Protein AF-J5TET7-F1 (afdb_monomer_lite)

Organism: Trichosporon asahii var. asahii (strain ATCC 90039 / CBS 2479 / JCM 2466 / KCTC 7840 / NBRC 103889/ NCYC 2677 / UAMH 7654) (NCBI:txid1186058)

Sequence (288 aa):
MSAATAARTGIFGRVWAAYLRVLEEHPLRTKMGTSGFMFLLGDSIAQFGIEGRRPFGSQPAVEDEEDSPEWNRKRTLRMLFYGTCVFGPLNHAWLSLVQRVEFANKWRTDISTCRARCARPGSVGSLHCVHFELTAVFWTGNGVMEGKSAPEVKAKWEMAFVGSYSKSLCVFGPTQIVNFTLTPPQHRLAVQQLVGLGWNTYISYMNNFNNRRLKLAAAELAAAQAAEAEALAHGEIVRSIDPAHPAKGSHEAVEKAQKEVEKRKAKLDKIAHAQGGGADGVATRMGY

pLDDT: mean 70.92, std 18.87, range [29.38, 94.25]

InterPro domains:
  IPR007248 Mpv17/PMP22 [PF04117] (143-204)
  IPR007248 Mpv17/PMP22 [PTHR11266] (15-206)

Foldseek 3Di:
DDLVVLVPDPPVSVVVSVLVVCCVVPVLQSLLQVQLVLLLLLLVCLLCVVLVADADDPDDDDPDLLPDSHDDPLLSVLSSCCRRPPVSNVVVVLVVVVVVPDPPDPPPLADVVVVVQVVDVPSVVSVLVVLLVVLLCLLLSVCVSVVHDPVLSVVSCVVCRVVLSVVCCVQVVVLVVCLRPPNDPVCSVVSVSVSSSNSSNVSSNVSSVSVVVSVVVVVVVVVVVVVVVVVVVVVVVVVVPDPPDDDPVPVVVVVVVVVVVVVVVVVVVCVVVVVVVVPPPDDPPPDD

Secondary structure (DSSP, 8-state):
--TTGGGGS-HHHHHHHHHHHHHHHSHHHHHHHHHHHHHHHHHHHIIIIIS--BSS--S---S-TTT-SB--HHHHHHHHHIIIIIIHHHHHHHHHHHHHS--S-TT--SSHHHHHHHSSTTTTHHHHHHHHHHHHHHHHHHHHHTT--HHHHHHHHHHHHHHHHHHHHHHHHHHHHHHHHTS-TTTHHHHHHHHHHHHHHHHHHHHHHHHHHHHHHHHHHHHHHHHHHHHHHHHHHHHHS-TT---TTHHHHHHHHHHHHHHHHHHHHHHHHHTTTTS-S-------

Structure (mmCIF, N/CA/C/O backbone):
data_AF-J5TET7-F1
#
_entry.id   AF-J5TET7-F1
#
loop_
_atom_site.group_PDB
_atom_site.id
_atom_site.type_symbol
_atom_site.label_atom_id
_atom_site.label_alt_id
_atom_site.label_comp_id
_atom_site.label_asym_id
_atom_site.label_entity_id
_atom_site.label_seq_id
_atom_site.pdbx_PDB_ins_code
_atom_site.Cartn_x
_atom_site.Cartn_y
_atom_site.Cartn_z
_atom_site.occupancy
_atom_site.B_iso_or_equiv
_atom_site.auth_seq_i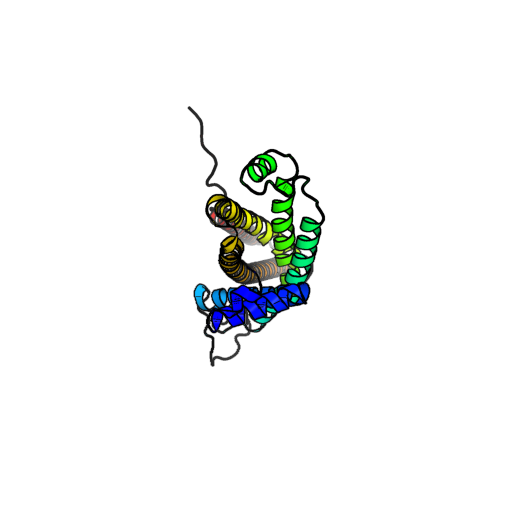d
_atom_site.auth_comp_id
_atom_site.auth_asym_id
_atom_site.auth_atom_id
_atom_site.pdbx_PDB_model_num
ATOM 1 N N . MET A 1 1 ? 18.002 0.259 -26.513 1.00 45.16 1 MET A N 1
ATOM 2 C CA . MET A 1 1 ? 17.473 -0.352 -27.754 1.00 45.16 1 MET A CA 1
ATOM 3 C C . MET A 1 1 ? 16.675 0.718 -28.470 1.00 45.16 1 MET A C 1
ATOM 5 O O . MET A 1 1 ? 15.779 1.266 -27.848 1.00 45.16 1 MET A O 1
ATOM 9 N N . SER A 1 2 ? 17.028 1.059 -29.710 1.00 40.81 2 SER A N 1
ATOM 10 C CA . SER A 1 2 ? 16.256 2.025 -30.503 1.00 40.81 2 SER A CA 1
ATOM 11 C C . SER A 1 2 ? 14.865 1.454 -30.811 1.00 40.81 2 SER A C 1
ATOM 13 O O . SER A 1 2 ? 14.732 0.240 -30.992 1.00 40.81 2 SER A O 1
ATOM 15 N N . ALA A 1 3 ? 13.842 2.309 -30.918 1.00 42.59 3 ALA A N 1
ATOM 16 C CA . ALA A 1 3 ? 12.498 1.933 -31.369 1.00 42.59 3 ALA A CA 1
ATOM 17 C C . ALA A 1 3 ? 12.510 1.176 -32.716 1.00 42.59 3 ALA A C 1
ATOM 19 O O . ALA A 1 3 ? 11.604 0.390 -32.992 1.00 42.59 3 ALA A O 1
ATOM 20 N N . ALA A 1 4 ? 13.567 1.354 -33.519 1.00 43.03 4 ALA A N 1
ATOM 21 C CA . ALA A 1 4 ? 13.805 0.625 -34.763 1.00 43.03 4 ALA A CA 1
ATOM 22 C C . ALA A 1 4 ? 14.192 -0.856 -34.552 1.00 43.03 4 ALA A C 1
ATOM 24 O O . ALA A 1 4 ? 13.859 -1.706 -35.372 1.00 43.03 4 ALA A O 1
ATOM 25 N N . THR A 1 5 ? 14.846 -1.208 -33.440 1.00 50.03 5 THR A N 1
ATOM 26 C CA . THR A 1 5 ? 15.257 -2.595 -33.140 1.00 50.03 5 THR A CA 1
ATOM 27 C C . THR A 1 5 ? 14.082 -3.452 -32.655 1.00 50.03 5 THR A C 1
ATOM 29 O O . THR A 1 5 ? 14.078 -4.666 -32.841 1.00 50.03 5 THR A O 1
ATOM 32 N N . ALA A 1 6 ? 13.050 -2.830 -32.078 1.00 48.78 6 ALA A N 1
ATOM 33 C CA . ALA A 1 6 ? 11.867 -3.524 -31.571 1.00 48.78 6 ALA A CA 1
ATOM 34 C C . ALA A 1 6 ? 10.885 -3.977 -32.675 1.00 48.78 6 ALA A C 1
ATOM 36 O O . ALA A 1 6 ? 9.968 -4.745 -32.408 1.00 48.78 6 ALA A O 1
ATOM 37 N N . ALA A 1 7 ? 11.082 -3.547 -33.927 1.00 46.28 7 ALA A N 1
ATOM 38 C CA . ALA A 1 7 ? 10.231 -3.929 -35.057 1.00 46.28 7 ALA A CA 1
ATOM 39 C C . ALA A 1 7 ? 10.497 -5.355 -35.591 1.00 46.28 7 ALA A C 1
ATOM 41 O O . ALA A 1 7 ? 9.702 -5.869 -36.374 1.00 46.28 7 ALA A O 1
ATOM 42 N N . ARG A 1 8 ? 11.589 -6.013 -35.167 1.00 57.03 8 ARG A N 1
ATOM 43 C CA . ARG A 1 8 ? 11.951 -7.387 -35.578 1.00 57.03 8 ARG A CA 1
ATOM 44 C C . ARG A 1 8 ? 11.412 -8.493 -34.662 1.00 57.03 8 ARG A C 1
ATOM 46 O O . ARG A 1 8 ? 11.704 -9.662 -34.886 1.00 57.03 8 ARG A O 1
ATOM 53 N N . THR A 1 9 ? 10.639 -8.156 -33.637 1.00 61.91 9 THR A N 1
ATOM 54 C CA . THR A 1 9 ? 10.147 -9.108 -32.632 1.00 61.91 9 THR A CA 1
ATOM 55 C C . THR A 1 9 ? 8.634 -9.323 -32.767 1.00 61.91 9 THR A C 1
ATOM 57 O O . THR A 1 9 ? 7.915 -8.472 -33.289 1.00 61.91 9 THR A O 1
ATOM 60 N N . GLY A 1 10 ? 8.154 -10.511 -32.371 1.00 76.00 10 GLY A N 1
ATOM 61 C CA . GLY A 1 10 ? 6.756 -10.949 -32.508 1.00 76.00 10 GLY A CA 1
ATOM 62 C C . GLY A 1 10 ? 5.731 -10.049 -31.799 1.00 76.00 10 GLY A C 1
ATOM 63 O O . GLY A 1 10 ? 6.040 -8.943 -31.369 1.00 76.00 10 GLY A O 1
ATOM 64 N N . ILE A 1 11 ? 4.487 -10.516 -31.645 1.00 83.25 11 ILE A N 1
ATOM 65 C CA . ILE A 1 11 ? 3.380 -9.718 -31.067 1.00 83.25 11 ILE A CA 1
ATOM 66 C C . ILE A 1 11 ? 3.792 -9.032 -29.750 1.00 83.25 11 ILE A C 1
ATOM 68 O O . ILE A 1 11 ? 3.571 -7.835 -29.589 1.00 83.25 11 ILE A O 1
ATOM 72 N N . PHE A 1 12 ? 4.489 -9.754 -28.868 1.00 80.38 12 PHE A N 1
ATOM 73 C CA . PHE A 1 12 ? 5.027 -9.219 -27.614 1.00 80.38 12 PHE A CA 1
ATOM 74 C C . PHE A 1 12 ? 5.979 -8.029 -27.813 1.00 80.38 12 PHE A C 1
ATOM 76 O O . PHE A 1 12 ? 5.874 -7.019 -27.123 1.00 80.38 12 PHE A O 1
ATOM 83 N N . GLY A 1 13 ? 6.882 -8.118 -28.789 1.00 80.44 13 GLY A N 1
ATOM 84 C CA . GLY A 1 13 ? 7.834 -7.058 -29.101 1.00 80.44 13 GLY A CA 1
ATOM 85 C C . GLY A 1 13 ? 7.168 -5.791 -29.623 1.00 80.44 13 GLY A C 1
ATOM 86 O O . GLY A 1 13 ? 7.544 -4.691 -29.224 1.00 80.44 13 GLY A O 1
ATOM 87 N N . ARG A 1 14 ? 6.119 -5.942 -30.442 1.00 84.94 14 ARG A N 1
ATOM 88 C CA . ARG A 1 14 ? 5.311 -4.814 -30.928 1.00 84.94 14 ARG A CA 1
ATOM 89 C C . ARG A 1 14 ? 4.523 -4.140 -29.808 1.00 84.94 14 ARG A C 1
ATOM 91 O O . ARG A 1 14 ? 4.517 -2.915 -29.739 1.00 84.94 14 ARG A O 1
ATOM 98 N N . VAL A 1 15 ? 3.910 -4.921 -28.917 1.00 84.94 15 VAL A N 1
ATOM 99 C CA . VAL A 1 15 ? 3.199 -4.395 -27.738 1.00 84.94 15 VAL A CA 1
ATOM 100 C C . VAL A 1 15 ? 4.168 -3.665 -26.807 1.00 84.94 15 VAL A C 1
ATOM 102 O O . VAL A 1 15 ? 3.880 -2.555 -26.369 1.00 84.94 15 VAL A O 1
ATOM 105 N N . TRP A 1 16 ? 5.348 -4.237 -26.561 1.00 82.31 16 TRP A N 1
ATOM 106 C CA . TRP A 1 16 ? 6.387 -3.601 -25.755 1.00 82.31 16 TRP A CA 1
ATOM 107 C C . TRP A 1 16 ? 6.897 -2.301 -26.384 1.00 82.31 16 TRP A C 1
ATOM 109 O O . TRP A 1 16 ? 7.012 -1.287 -25.702 1.00 82.31 16 TRP A O 1
ATOM 119 N N . ALA A 1 17 ? 7.146 -2.296 -27.695 1.00 80.88 17 ALA A N 1
ATOM 120 C CA . ALA A 1 17 ? 7.545 -1.093 -28.419 1.00 80.88 17 ALA A CA 1
ATOM 121 C C . ALA A 1 17 ? 6.473 0.001 -28.345 1.00 80.88 17 ALA A C 1
ATOM 123 O O . ALA A 1 17 ? 6.804 1.163 -28.129 1.00 80.88 17 ALA A O 1
ATOM 124 N N . ALA A 1 18 ? 5.197 -0.364 -28.498 1.00 85.19 18 ALA A N 1
ATOM 125 C CA . ALA A 1 18 ? 4.080 0.564 -28.363 1.00 85.19 18 ALA A CA 1
ATOM 126 C C . ALA A 1 18 ? 3.989 1.132 -26.938 1.00 85.19 18 ALA A C 1
ATOM 128 O O . ALA A 1 18 ? 3.866 2.342 -26.777 1.00 85.19 18 ALA A O 1
ATOM 129 N N . TYR A 1 19 ? 4.137 0.288 -25.911 1.00 85.06 19 TYR A N 1
ATOM 130 C CA . TYR A 1 19 ? 4.196 0.734 -24.518 1.00 85.06 19 TYR A CA 1
ATOM 131 C C . TYR A 1 19 ? 5.335 1.734 -24.282 1.00 85.06 19 TYR A C 1
ATOM 133 O O . TYR A 1 19 ? 5.107 2.789 -23.694 1.00 85.06 19 TYR A O 1
ATOM 141 N N . LEU A 1 20 ? 6.545 1.438 -24.770 1.00 83.75 20 LEU A N 1
ATOM 142 C CA . LEU A 1 20 ? 7.692 2.337 -24.630 1.00 83.75 20 LEU A CA 1
ATOM 143 C C . LEU A 1 20 ? 7.468 3.681 -25.338 1.00 83.75 20 LEU A C 1
ATOM 145 O O . LEU A 1 20 ? 7.792 4.713 -24.760 1.00 83.75 20 LEU A O 1
ATOM 149 N N . ARG A 1 21 ? 6.853 3.688 -26.529 1.00 85.00 21 ARG A N 1
ATOM 150 C CA . ARG A 1 21 ? 6.498 4.931 -27.241 1.00 85.00 21 ARG A CA 1
ATOM 151 C C . ARG A 1 21 ? 5.527 5.789 -26.432 1.00 85.00 21 ARG A C 1
ATOM 153 O O . ARG A 1 21 ? 5.786 6.963 -26.203 1.00 85.00 21 ARG A O 1
ATOM 160 N N . VAL A 1 22 ? 4.455 5.187 -25.915 1.00 85.06 22 VAL A N 1
ATOM 161 C CA . VAL A 1 22 ? 3.458 5.901 -25.098 1.00 85.06 22 VAL A CA 1
ATOM 162 C C . VAL A 1 22 ? 4.057 6.363 -23.759 1.00 85.06 22 VAL A C 1
ATOM 164 O O . VAL A 1 22 ? 3.670 7.398 -23.213 1.00 85.06 22 VAL A O 1
ATOM 167 N N . LEU A 1 23 ? 5.032 5.630 -23.214 1.00 84.62 23 LEU A N 1
ATOM 168 C CA . LEU A 1 23 ? 5.785 6.038 -22.026 1.00 84.62 23 LEU A CA 1
ATOM 169 C C . LEU A 1 23 ? 6.698 7.247 -22.290 1.00 84.62 23 LEU A C 1
ATOM 171 O O . LEU A 1 23 ? 6.847 8.077 -21.394 1.00 84.62 23 LEU A O 1
ATOM 175 N N . GLU A 1 24 ? 7.297 7.353 -23.476 1.00 82.62 24 GLU A N 1
ATOM 176 C CA . GLU A 1 24 ? 8.115 8.505 -23.880 1.00 82.62 24 GLU A CA 1
ATOM 177 C C . GLU A 1 24 ? 7.253 9.740 -24.185 1.00 82.62 24 GLU A C 1
ATOM 179 O O . GLU A 1 24 ? 7.565 10.831 -23.710 1.00 82.62 24 GLU A O 1
ATOM 184 N N . GLU A 1 25 ? 6.138 9.572 -24.902 1.00 87.94 25 GLU A N 1
ATOM 185 C CA . GLU A 1 25 ? 5.235 10.669 -25.286 1.00 87.94 25 GLU A CA 1
ATOM 186 C C . GLU A 1 25 ? 4.417 11.211 -24.101 1.00 87.94 25 GLU A C 1
ATOM 188 O O . GLU A 1 25 ? 4.208 12.420 -23.961 1.00 87.94 25 GLU A O 1
ATOM 193 N N . HIS A 1 26 ? 3.947 10.325 -23.218 1.00 87.12 26 HIS A N 1
ATOM 194 C CA . HIS A 1 26 ? 3.065 10.668 -22.099 1.00 87.12 26 HIS A CA 1
ATOM 195 C C . HIS A 1 26 ? 3.515 10.023 -20.775 1.00 87.12 26 HIS A C 1
ATOM 197 O O . HIS A 1 26 ? 2.770 9.252 -20.160 1.00 87.12 26 HIS A O 1
ATOM 203 N N . PRO A 1 27 ? 4.705 10.376 -20.254 1.00 84.06 27 PRO A N 1
ATOM 204 C CA . PRO A 1 27 ? 5.335 9.670 -19.140 1.00 84.06 27 PRO A CA 1
ATOM 205 C C . PRO A 1 27 ? 4.508 9.659 -17.856 1.00 84.06 27 PRO A C 1
ATOM 207 O O . PRO A 1 27 ? 4.521 8.660 -17.141 1.00 84.06 27 PRO A O 1
ATOM 210 N N . LEU A 1 28 ? 3.795 10.743 -17.535 1.00 85.94 28 LEU A N 1
ATOM 211 C CA . LEU A 1 28 ? 2.956 10.805 -16.337 1.00 85.94 28 LEU A CA 1
ATOM 212 C C . LEU A 1 28 ? 1.739 9.877 -16.459 1.00 85.94 28 LEU A C 1
ATOM 214 O O . LEU A 1 28 ? 1.543 9.014 -15.607 1.00 85.94 28 LEU A O 1
ATOM 218 N N . ARG A 1 29 ? 0.962 10.007 -17.542 1.00 89.38 29 ARG A N 1
ATOM 219 C CA . ARG A 1 29 ? -0.268 9.225 -17.762 1.00 89.38 29 ARG A CA 1
ATOM 220 C C . ARG A 1 29 ? 0.026 7.729 -17.823 1.00 89.38 29 ARG A C 1
ATOM 222 O O . ARG A 1 29 ? -0.663 6.941 -17.181 1.00 89.38 29 ARG A O 1
ATOM 229 N N . THR A 1 30 ? 1.093 7.350 -18.520 1.00 87.19 30 THR A N 1
ATOM 230 C CA . THR A 1 30 ? 1.511 5.950 -18.642 1.00 87.19 30 THR A CA 1
ATOM 231 C C . THR A 1 30 ? 1.949 5.388 -17.292 1.00 87.19 30 THR A C 1
ATOM 233 O O . THR A 1 30 ? 1.500 4.313 -16.907 1.00 87.19 30 THR A O 1
ATOM 236 N N . LYS A 1 31 ? 2.743 6.132 -16.504 1.00 86.56 31 LYS A N 1
ATOM 237 C CA . LYS A 1 31 ? 3.144 5.709 -15.147 1.00 86.56 31 LYS A CA 1
ATOM 238 C C . LYS A 1 31 ? 1.951 5.581 -14.201 1.00 86.56 31 LYS A C 1
ATOM 240 O O . LYS A 1 31 ? 1.927 4.640 -13.410 1.00 86.56 31 LYS A O 1
ATOM 245 N N . MET A 1 32 ? 0.966 6.475 -14.292 1.00 91.25 32 MET A N 1
ATOM 246 C CA . MET A 1 32 ? -0.277 6.388 -13.519 1.00 91.25 32 MET A CA 1
ATOM 247 C C . MET A 1 32 ? -1.061 5.123 -13.879 1.00 91.25 32 MET A C 1
ATOM 249 O O . MET A 1 32 ? -1.387 4.343 -12.988 1.00 91.25 32 MET A O 1
ATOM 253 N N . GLY A 1 33 ? -1.294 4.873 -15.172 1.00 91.88 33 GLY A N 1
ATOM 254 C CA . GLY A 1 33 ? -2.021 3.689 -15.640 1.00 91.88 33 GLY A CA 1
ATOM 255 C C . GLY A 1 33 ? -1.327 2.377 -15.265 1.00 91.88 33 GLY A C 1
ATOM 256 O O . GLY A 1 33 ? -1.955 1.484 -14.698 1.00 91.88 33 GLY A O 1
ATOM 257 N N . THR A 1 34 ? -0.012 2.285 -15.488 1.00 89.69 34 THR A N 1
ATOM 258 C CA . THR A 1 34 ? 0.790 1.120 -15.083 1.00 89.69 34 THR A CA 1
ATOM 259 C C . THR A 1 34 ? 0.747 0.903 -13.569 1.00 89.69 34 THR A C 1
ATOM 261 O O . THR A 1 34 ? 0.623 -0.234 -13.118 1.00 89.69 34 THR A O 1
ATOM 264 N N . SER A 1 35 ? 0.818 1.975 -12.772 1.00 89.88 35 SER A N 1
ATOM 265 C CA . SER A 1 35 ? 0.739 1.875 -11.309 1.00 89.88 35 SER A CA 1
ATOM 266 C C . SER A 1 35 ? -0.630 1.374 -10.860 1.00 89.88 35 SER A C 1
ATOM 268 O O . SER A 1 35 ? -0.704 0.416 -10.098 1.00 89.88 35 SER A O 1
ATOM 270 N N . GLY A 1 36 ? -1.713 1.957 -11.378 1.00 92.06 36 GLY A N 1
ATOM 271 C CA . GLY A 1 36 ? -3.077 1.508 -11.105 1.00 92.06 36 GLY A CA 1
ATOM 272 C C . GLY A 1 36 ? -3.279 0.024 -11.399 1.00 92.06 36 GLY A C 1
ATOM 273 O O . GLY A 1 36 ? -3.759 -0.719 -10.544 1.00 92.06 36 GLY A O 1
ATOM 274 N N . PHE A 1 37 ? -2.834 -0.425 -12.573 1.00 94.12 37 PHE A N 1
ATOM 275 C CA . PHE A 1 37 ? -2.898 -1.833 -12.956 1.00 94.12 37 PHE A CA 1
ATOM 276 C C . PHE A 1 37 ? -2.108 -2.741 -12.001 1.00 94.12 37 PHE A C 1
ATOM 278 O O . PHE A 1 37 ? -2.605 -3.788 -11.598 1.00 94.12 37 PHE A O 1
ATOM 285 N N . MET A 1 38 ? -0.905 -2.334 -11.585 1.00 92.06 38 MET A N 1
ATOM 286 C CA . MET A 1 38 ? -0.085 -3.097 -10.634 1.00 92.06 38 MET A CA 1
ATOM 287 C C . MET A 1 38 ? -0.729 -3.210 -9.248 1.00 92.06 38 MET A C 1
ATOM 289 O O . MET A 1 38 ? -0.612 -4.252 -8.604 1.00 92.06 38 MET A O 1
ATOM 293 N N . PHE A 1 39 ? -1.405 -2.161 -8.774 1.00 92.81 39 PHE A N 1
ATOM 294 C CA . PHE A 1 39 ? -2.156 -2.213 -7.518 1.00 92.81 39 PHE A CA 1
ATOM 295 C C . PHE A 1 39 ? -3.401 -3.097 -7.634 1.00 92.81 39 PHE A C 1
ATOM 297 O O . PHE A 1 39 ? -3.653 -3.898 -6.738 1.00 92.81 39 PHE A O 1
ATOM 304 N N . LEU A 1 40 ? -4.134 -3.012 -8.748 1.00 94.06 40 LEU A N 1
ATOM 305 C CA . LEU A 1 40 ? -5.272 -3.890 -9.028 1.00 94.06 40 LEU A CA 1
ATOM 306 C C . LEU A 1 40 ? -4.848 -5.360 -9.078 1.00 94.06 40 LEU A C 1
ATOM 308 O O . LEU A 1 40 ? -5.506 -6.213 -8.483 1.00 94.06 40 LEU A O 1
ATOM 312 N N . LEU A 1 41 ? -3.745 -5.661 -9.766 1.00 94.25 41 LEU A N 1
ATOM 313 C CA . LEU A 1 41 ? -3.232 -7.022 -9.880 1.00 94.25 41 LEU A CA 1
ATOM 314 C C . LEU A 1 41 ? -2.771 -7.554 -8.520 1.00 94.25 41 LEU A C 1
ATOM 316 O O . LEU A 1 41 ? -3.136 -8.667 -8.156 1.00 94.25 41 LEU A O 1
ATOM 320 N N . GLY A 1 42 ? -2.029 -6.754 -7.747 1.00 91.44 42 GLY A N 1
ATOM 321 C CA . GLY A 1 42 ? -1.600 -7.141 -6.402 1.00 91.44 42 GLY A CA 1
ATOM 322 C C . GLY A 1 42 ? -2.779 -7.388 -5.458 1.00 91.44 42 GLY A C 1
ATOM 323 O O . GLY A 1 42 ? -2.805 -8.387 -4.744 1.00 91.44 42 GLY A O 1
ATOM 324 N N . ASP A 1 43 ? -3.800 -6.530 -5.500 1.00 92.56 43 ASP A N 1
ATOM 325 C CA . ASP A 1 43 ? -5.018 -6.718 -4.711 1.00 92.56 43 ASP A CA 1
ATOM 326 C C . ASP A 1 43 ? -5.800 -7.967 -5.144 1.00 92.56 43 ASP A C 1
ATOM 328 O O . ASP A 1 43 ? -6.253 -8.732 -4.297 1.00 92.56 43 ASP A O 1
ATOM 332 N N . SER A 1 44 ? -5.875 -8.243 -6.448 1.00 90.88 44 SER A N 1
ATOM 333 C CA . SER A 1 44 ? -6.507 -9.461 -6.973 1.00 90.88 44 SER A CA 1
ATOM 334 C C . SER A 1 44 ? -5.782 -10.723 -6.496 1.00 90.88 44 SER A C 1
ATOM 336 O O . SER A 1 44 ? -6.425 -11.688 -6.088 1.00 90.88 44 SER A O 1
ATOM 338 N N . ILE A 1 45 ? -4.444 -10.714 -6.484 1.00 90.94 45 ILE A N 1
ATOM 339 C CA . ILE A 1 45 ? -3.641 -11.822 -5.946 1.00 90.94 45 ILE A CA 1
ATOM 340 C C . ILE A 1 45 ? -3.883 -11.977 -4.439 1.00 90.94 45 ILE A C 1
ATOM 342 O O . ILE A 1 45 ? -4.034 -13.100 -3.961 1.00 90.94 45 ILE A O 1
ATOM 346 N N . ALA A 1 46 ? -3.968 -10.877 -3.688 1.00 89.44 46 ALA A N 1
ATOM 347 C CA . ALA A 1 46 ? -4.236 -10.927 -2.253 1.00 89.44 46 ALA A CA 1
ATOM 348 C C . ALA A 1 46 ? -5.618 -11.531 -1.970 1.00 89.44 46 ALA A C 1
ATOM 350 O O . ALA A 1 46 ? -5.746 -12.438 -1.150 1.00 89.44 46 ALA A O 1
ATOM 351 N N . GLN A 1 47 ? -6.641 -11.072 -2.689 1.00 87.75 47 GLN A N 1
ATOM 352 C CA . GLN A 1 47 ? -8.015 -11.517 -2.492 1.00 87.75 47 GLN A CA 1
ATOM 353 C C . GLN A 1 47 ? -8.236 -12.968 -2.937 1.00 87.75 47 GLN A C 1
ATOM 355 O O . GLN A 1 47 ? -8.828 -13.743 -2.192 1.00 87.75 47 GLN A O 1
ATOM 360 N N . PHE A 1 48 ? -7.755 -13.359 -4.118 1.00 88.06 48 PHE A N 1
ATOM 361 C CA . PHE A 1 48 ? -8.005 -14.699 -4.661 1.00 88.06 48 PHE A CA 1
ATOM 362 C C . PHE A 1 48 ? -6.987 -15.739 -4.192 1.00 88.06 48 PHE A C 1
ATOM 364 O O . PHE A 1 48 ? -7.356 -16.876 -3.916 1.00 88.06 48 PHE A O 1
ATOM 371 N N . GLY A 1 49 ? -5.709 -15.366 -4.104 1.00 86.00 49 GLY A N 1
ATOM 372 C CA . GLY A 1 49 ? -4.621 -16.295 -3.801 1.00 86.00 49 GLY A CA 1
ATOM 373 C C . GLY A 1 49 ? -4.361 -16.483 -2.309 1.00 86.00 49 GLY A C 1
ATOM 374 O O . GLY A 1 49 ? -4.106 -17.604 -1.881 1.00 86.00 49 GLY A O 1
ATOM 375 N N . ILE A 1 50 ? -4.417 -15.405 -1.518 1.00 86.38 50 ILE A N 1
ATOM 376 C CA . ILE A 1 50 ? -4.096 -15.453 -0.079 1.00 86.38 50 ILE A CA 1
ATOM 377 C C . ILE A 1 50 ? -5.369 -15.592 0.756 1.00 86.38 50 ILE A C 1
ATOM 379 O O . ILE A 1 50 ? -5.452 -16.456 1.622 1.00 86.38 50 ILE A O 1
ATOM 383 N N . GLU A 1 51 ? -6.368 -14.748 0.497 1.00 81.56 51 GLU A N 1
ATOM 384 C CA . GLU A 1 51 ? -7.628 -14.748 1.250 1.00 81.56 51 GLU A CA 1
ATOM 385 C C . GLU A 1 51 ? -8.625 -15.805 0.747 1.00 81.56 51 GLU A C 1
ATOM 387 O O . GLU A 1 51 ? -9.618 -16.068 1.421 1.00 81.56 51 GLU A O 1
ATOM 392 N N . GLY A 1 52 ? -8.381 -16.414 -0.420 1.00 80.25 52 GLY A N 1
ATOM 393 C CA . GLY A 1 52 ? -9.230 -17.471 -0.978 1.00 80.25 52 GLY A CA 1
ATOM 394 C C . GLY A 1 52 ? -10.642 -17.011 -1.360 1.00 80.25 52 GLY A C 1
ATOM 395 O O . GLY A 1 52 ? -11.564 -17.830 -1.402 1.00 80.25 52 GLY A O 1
ATOM 396 N N . ARG A 1 53 ? -10.839 -15.710 -1.620 1.00 80.75 53 ARG A N 1
ATOM 397 C CA . ARG A 1 53 ? -12.144 -15.155 -2.004 1.00 80.75 53 ARG A CA 1
ATOM 398 C C . ARG A 1 53 ? -12.582 -15.701 -3.358 1.00 80.75 53 ARG A C 1
ATOM 400 O O . ARG A 1 53 ? -11.769 -15.915 -4.256 1.00 80.75 53 ARG A O 1
ATOM 407 N N . ARG A 1 54 ? -13.887 -15.897 -3.533 1.00 76.50 54 ARG A N 1
ATOM 408 C CA . ARG A 1 54 ? -14.449 -16.398 -4.796 1.00 76.50 54 ARG A CA 1
ATOM 409 C C . ARG A 1 54 ? -14.782 -15.230 -5.736 1.00 76.50 54 ARG A C 1
ATOM 411 O O . ARG A 1 54 ? -15.386 -14.259 -5.280 1.00 76.50 54 ARG A O 1
ATOM 418 N N . PRO A 1 55 ? -14.433 -15.307 -7.038 1.00 68.44 55 PRO A N 1
ATOM 419 C CA . PRO A 1 55 ? -14.742 -14.248 -8.005 1.00 68.44 55 PRO A CA 1
ATOM 420 C C . PRO A 1 55 ? -16.241 -14.156 -8.324 1.00 68.44 55 PRO A C 1
ATOM 422 O O . PRO A 1 55 ? -16.734 -13.074 -8.633 1.00 68.44 55 PRO A O 1
ATOM 425 N N . PHE A 1 56 ? -16.965 -15.274 -8.204 1.00 65.38 56 PHE A N 1
ATOM 426 C CA . PHE A 1 56 ? -18.410 -15.366 -8.391 1.00 65.38 56 PHE A CA 1
ATOM 427 C C . PHE A 1 56 ? -19.009 -16.123 -7.202 1.00 65.38 56 PHE A C 1
ATOM 429 O O . PHE A 1 56 ? -18.739 -17.311 -7.013 1.00 65.38 56 PHE A O 1
ATOM 436 N N . GLY A 1 57 ? -19.765 -15.411 -6.370 1.00 56.72 57 GLY A N 1
ATOM 437 C CA . GLY A 1 57 ? -20.518 -15.940 -5.237 1.00 56.72 57 GLY A CA 1
ATOM 438 C C . GLY A 1 57 ? -21.962 -15.460 -5.336 1.00 56.72 57 GLY A C 1
ATOM 439 O O . GLY A 1 57 ? -22.208 -14.320 -5.721 1.00 56.72 57 GLY A O 1
ATOM 440 N N . SER A 1 58 ? -22.896 -16.377 -5.091 1.00 50.41 58 SER A N 1
ATOM 441 C CA . SER A 1 58 ? -24.346 -16.170 -5.182 1.00 50.41 58 SER A CA 1
ATOM 442 C C . SER A 1 58 ? -24.992 -16.159 -3.791 1.00 50.41 58 SER A C 1
ATOM 444 O O . SER A 1 58 ? -26.120 -16.628 -3.643 1.00 50.41 58 SER A O 1
ATOM 446 N N . GLN A 1 59 ? -24.269 -15.729 -2.751 1.00 51.53 59 GLN A N 1
ATOM 447 C CA . GLN A 1 59 ? -24.792 -15.699 -1.384 1.00 51.53 59 GLN A CA 1
ATOM 448 C C . GLN A 1 59 ? -25.194 -14.276 -0.982 1.00 51.53 59 GLN A C 1
ATOM 450 O O . GLN A 1 59 ? -24.653 -13.304 -1.507 1.00 51.53 59 GLN A O 1
ATOM 455 N N . PRO A 1 60 ? -26.208 -14.130 -0.110 1.00 51.22 60 PRO A N 1
ATOM 456 C CA . PRO A 1 60 ? -26.730 -12.822 0.244 1.00 51.22 60 PRO A CA 1
ATOM 457 C C . PRO A 1 60 ? -25.642 -11.994 0.927 1.00 51.22 60 PRO A C 1
ATOM 459 O O . PRO A 1 60 ? -24.803 -12.528 1.655 1.00 51.22 60 PRO A O 1
ATOM 462 N N . ALA A 1 61 ? -25.670 -10.688 0.665 1.00 52.19 61 ALA A N 1
ATOM 463 C CA . ALA A 1 61 ? -24.763 -9.718 1.254 1.00 52.19 61 ALA A CA 1
ATOM 464 C C . ALA A 1 61 ? -24.740 -9.881 2.782 1.00 52.19 61 ALA A C 1
ATOM 466 O O . ALA A 1 61 ? -25.725 -9.594 3.458 1.00 52.19 61 ALA A O 1
ATOM 467 N N . VAL A 1 62 ? -23.619 -10.368 3.314 1.00 56.38 62 VAL A N 1
ATOM 468 C CA . VAL A 1 62 ? -23.317 -10.282 4.745 1.00 56.38 62 VAL A CA 1
ATOM 469 C C . VAL A 1 62 ? -23.219 -8.794 5.092 1.00 56.38 62 VAL A C 1
ATOM 471 O O . VAL A 1 62 ? -22.629 -8.037 4.319 1.00 56.38 62 VAL A O 1
ATOM 474 N N . GLU A 1 63 ? -23.800 -8.374 6.222 1.00 52.66 63 GLU A N 1
ATOM 475 C CA . GLU A 1 63 ? -23.833 -6.963 6.656 1.00 52.66 63 GLU A CA 1
ATOM 476 C C . GLU A 1 63 ? -22.427 -6.336 6.719 1.00 52.66 63 GLU A C 1
ATOM 478 O O . GLU A 1 63 ? -22.254 -5.160 6.398 1.00 52.66 63 GLU A O 1
ATOM 483 N N . ASP A 1 64 ? -21.403 -7.149 6.999 1.00 59.19 64 ASP A N 1
ATOM 484 C CA . ASP A 1 64 ? -19.994 -6.771 6.931 1.00 59.19 64 ASP A CA 1
ATOM 485 C C . ASP A 1 64 ? -19.295 -7.287 5.654 1.00 59.19 64 ASP A C 1
ATOM 487 O O . ASP A 1 64 ? -18.763 -8.398 5.588 1.00 59.19 64 ASP A O 1
ATOM 491 N N . GLU A 1 65 ? -19.196 -6.419 4.636 1.00 60.59 65 GLU A N 1
ATOM 492 C CA . GLU A 1 65 ? -18.470 -6.657 3.366 1.00 60.59 65 GLU A CA 1
ATOM 493 C C . GLU A 1 65 ? -16.988 -7.050 3.544 1.00 60.59 65 GLU A C 1
ATOM 495 O O . GLU A 1 65 ? -16.344 -7.568 2.624 1.00 60.59 65 GLU A O 1
ATOM 500 N N . GLU A 1 66 ? -16.400 -6.749 4.701 1.00 63.38 66 GLU A N 1
ATOM 501 C CA . GLU A 1 66 ? -14.988 -7.014 4.963 1.00 63.38 66 GLU A CA 1
ATOM 502 C C . GLU A 1 66 ? -14.735 -8.488 5.305 1.00 63.38 66 GLU A C 1
ATOM 504 O O . GLU A 1 66 ? -13.659 -8.996 4.974 1.00 63.38 66 GLU A O 1
ATOM 509 N N . ASP A 1 67 ? -15.738 -9.193 5.838 1.00 61.75 67 ASP A N 1
ATOM 510 C CA . ASP A 1 67 ? -15.685 -10.606 6.244 1.00 61.75 67 ASP A CA 1
ATOM 511 C C . ASP A 1 67 ? -16.404 -11.556 5.282 1.00 61.75 67 ASP A C 1
ATOM 513 O O . ASP A 1 67 ? -16.337 -12.775 5.447 1.00 61.75 67 ASP A O 1
ATOM 517 N N . SER A 1 68 ? -17.008 -11.027 4.215 1.00 65.56 68 SER A N 1
ATOM 518 C CA . SER A 1 68 ? -17.602 -11.869 3.182 1.00 65.56 68 SER A CA 1
ATOM 519 C C . SER A 1 68 ? -16.538 -12.728 2.467 1.00 65.56 68 SER A C 1
ATOM 521 O O . SER A 1 68 ? -15.432 -12.252 2.176 1.00 65.56 68 SER A O 1
ATOM 523 N N . PRO A 1 69 ? -16.857 -13.993 2.127 1.00 66.75 69 PRO A N 1
ATOM 524 C CA . PRO A 1 69 ? -15.985 -14.860 1.324 1.00 66.75 69 PRO A CA 1
ATOM 525 C C . PRO A 1 69 ? -15.962 -14.464 -0.166 1.00 66.75 69 PRO A C 1
ATOM 527 O O . PRO A 1 69 ? -15.296 -15.104 -0.985 1.00 66.75 69 PRO A O 1
ATOM 530 N N . GLU A 1 70 ? -16.706 -13.422 -0.535 1.00 79.50 70 GLU A N 1
ATOM 531 C CA . GLU A 1 70 ? -16.853 -12.939 -1.901 1.00 79.50 70 GLU A CA 1
ATOM 532 C C . GLU A 1 70 ? -15.818 -11.866 -2.244 1.00 79.50 70 GLU A C 1
ATOM 534 O O . GLU A 1 70 ? -15.217 -11.218 -1.378 1.00 79.50 70 GLU A O 1
ATOM 539 N N . TRP A 1 71 ? -15.601 -11.680 -3.546 1.00 80.88 71 TRP A N 1
ATOM 540 C CA . TRP A 1 71 ? -14.692 -10.671 -4.067 1.00 80.88 71 TRP A CA 1
ATOM 541 C C . TRP A 1 71 ? -15.097 -9.249 -3.651 1.00 80.88 71 TRP A C 1
ATOM 543 O O . TRP A 1 71 ? -16.156 -8.733 -4.023 1.00 80.88 71 TRP A O 1
ATOM 553 N N . ASN A 1 72 ? -14.202 -8.561 -2.937 1.00 84.19 72 ASN A N 1
ATOM 554 C CA . ASN A 1 72 ? -14.408 -7.182 -2.527 1.00 84.19 72 ASN A CA 1
ATOM 555 C C . ASN A 1 72 ? -14.002 -6.218 -3.659 1.00 84.19 72 ASN A C 1
ATOM 557 O O . ASN A 1 72 ? -12.857 -5.753 -3.773 1.00 84.19 72 ASN A O 1
ATOM 561 N N . ARG A 1 73 ? -14.985 -5.901 -4.508 1.00 86.06 73 ARG A N 1
ATOM 562 C CA . ARG A 1 73 ? -14.839 -4.969 -5.640 1.00 86.06 73 ARG A CA 1
ATOM 563 C C . ARG A 1 73 ? -14.502 -3.548 -5.193 1.00 86.06 73 ARG A C 1
ATOM 565 O O . ARG A 1 73 ? -13.669 -2.900 -5.821 1.00 86.06 73 ARG A O 1
ATOM 572 N N . LYS A 1 74 ? -15.086 -3.074 -4.085 1.00 87.50 74 LYS A N 1
ATOM 573 C CA . LYS A 1 74 ? -14.813 -1.729 -3.548 1.00 87.50 74 LYS A CA 1
ATOM 574 C C . LYS A 1 74 ? -13.353 -1.586 -3.125 1.00 87.50 74 LYS A C 1
ATOM 576 O O . LYS A 1 74 ? -12.725 -0.580 -3.435 1.00 87.50 74 LYS A O 1
ATOM 581 N N . ARG A 1 75 ? -12.785 -2.597 -2.462 1.00 87.31 75 ARG A N 1
ATOM 582 C CA . ARG A 1 75 ? -11.354 -2.652 -2.122 1.00 87.31 75 ARG A CA 1
ATOM 583 C C . ARG A 1 75 ? -10.479 -2.628 -3.373 1.00 87.31 75 ARG A C 1
ATOM 585 O O . ARG A 1 75 ? -9.568 -1.807 -3.439 1.00 87.31 75 ARG A O 1
ATOM 592 N N . THR A 1 76 ? -10.807 -3.441 -4.376 1.00 90.69 76 THR A N 1
ATOM 593 C CA . THR A 1 76 ? -10.054 -3.472 -5.644 1.00 90.69 76 THR A CA 1
ATOM 594 C C . THR A 1 76 ? -10.068 -2.103 -6.325 1.00 90.69 76 THR A C 1
ATOM 596 O O . THR A 1 76 ? -9.033 -1.608 -6.768 1.00 90.69 76 THR A O 1
ATOM 599 N N . LEU A 1 77 ? -11.232 -1.446 -6.355 1.00 91.62 77 LEU A N 1
ATOM 600 C CA . LEU A 1 77 ? -11.392 -0.115 -6.936 1.00 91.62 77 LEU A CA 1
ATOM 601 C C . LEU A 1 77 ? -10.620 0.956 -6.153 1.00 91.62 77 LEU A C 1
ATOM 603 O O . LEU A 1 77 ? -9.989 1.812 -6.768 1.00 91.62 77 LEU A O 1
ATOM 607 N N . ARG A 1 78 ? -10.609 0.889 -4.815 1.00 91.75 78 ARG A N 1
ATOM 608 C CA . ARG A 1 78 ? -9.789 1.777 -3.974 1.00 91.75 78 ARG A CA 1
ATOM 609 C C . ARG A 1 78 ? -8.298 1.596 -4.252 1.00 91.75 78 ARG A C 1
ATOM 611 O O . ARG A 1 78 ? -7.597 2.591 -4.393 1.00 91.75 78 ARG A O 1
ATOM 618 N N . MET A 1 79 ? -7.820 0.358 -4.395 1.00 91.69 79 MET A N 1
ATOM 619 C CA . MET A 1 79 ? -6.414 0.081 -4.724 1.00 91.69 79 MET A CA 1
ATOM 620 C C . MET A 1 79 ? -6.051 0.566 -6.130 1.00 91.69 79 MET A C 1
ATOM 622 O O . MET A 1 79 ? -5.004 1.187 -6.316 1.00 91.69 79 MET A O 1
ATOM 626 N N . LEU A 1 80 ? -6.940 0.367 -7.107 1.00 94.12 80 LEU A N 1
ATOM 627 C CA . LEU A 1 80 ? -6.785 0.915 -8.453 1.00 94.12 80 LEU A CA 1
ATOM 628 C C . LEU A 1 80 ? -6.705 2.449 -8.420 1.00 94.12 80 LEU A C 1
ATOM 630 O O . LEU A 1 80 ? -5.789 3.032 -9.004 1.00 94.12 80 LEU A O 1
ATOM 634 N N . PHE A 1 81 ? -7.628 3.106 -7.715 1.00 93.75 81 PHE A N 1
ATOM 635 C CA . PHE A 1 81 ? -7.645 4.560 -7.574 1.00 93.75 81 PHE A CA 1
ATOM 636 C C . PHE A 1 81 ? -6.385 5.070 -6.870 1.00 93.75 81 PHE A C 1
ATOM 638 O O . PHE A 1 81 ? -5.734 5.983 -7.372 1.00 93.75 81 PHE A O 1
ATOM 645 N N . TYR A 1 82 ? -5.980 4.437 -5.767 1.00 92.12 82 TYR A N 1
ATOM 646 C CA . TYR A 1 82 ? -4.742 4.757 -5.063 1.00 92.12 82 TYR A CA 1
ATOM 647 C C . TYR A 1 82 ? -3.531 4.692 -5.998 1.00 92.12 82 TYR A C 1
ATOM 649 O O . TYR A 1 82 ? -2.768 5.653 -6.103 1.00 92.12 82 TYR A O 1
ATOM 657 N N . GLY A 1 83 ? -3.377 3.578 -6.719 1.00 89.38 83 GLY A N 1
ATOM 658 C CA . GLY A 1 83 ? -2.269 3.366 -7.644 1.00 89.38 83 GLY A CA 1
ATOM 659 C C . GLY A 1 83 ? -2.230 4.409 -8.762 1.00 89.38 83 GLY A C 1
ATOM 660 O O . GLY A 1 83 ? -1.161 4.917 -9.101 1.00 89.38 83 GLY A O 1
ATOM 661 N N . THR A 1 84 ? -3.398 4.762 -9.299 1.00 91.25 84 THR A N 1
ATOM 662 C CA . THR A 1 84 ? -3.515 5.650 -10.464 1.00 91.25 84 THR A CA 1
ATOM 663 C C . THR A 1 84 ? -3.412 7.125 -10.087 1.00 91.25 84 THR A C 1
ATOM 665 O O . THR A 1 84 ? -2.674 7.867 -10.728 1.00 91.25 84 THR A O 1
ATOM 668 N N . CYS A 1 85 ? -4.139 7.557 -9.057 1.00 92.06 85 CYS A N 1
ATOM 669 C CA . CYS A 1 85 ? -4.359 8.967 -8.735 1.00 92.06 85 CYS A CA 1
ATOM 670 C C . CYS A 1 85 ? -3.479 9.484 -7.592 1.00 92.06 85 CYS A C 1
ATOM 672 O O . CYS A 1 85 ? -3.238 10.685 -7.530 1.00 92.06 85 CYS A O 1
ATOM 674 N N . VAL A 1 86 ? -2.983 8.609 -6.711 1.00 89.31 86 VAL A N 1
ATOM 675 C CA . VAL A 1 86 ? -2.167 9.013 -5.553 1.00 89.31 86 VAL A CA 1
ATOM 676 C C . VAL A 1 86 ? -0.714 8.601 -5.758 1.00 89.31 86 VAL A C 1
ATOM 678 O O . VAL A 1 86 ? 0.171 9.449 -5.869 1.00 89.31 86 VAL A O 1
ATOM 681 N N . PHE A 1 87 ? -0.462 7.298 -5.875 1.00 87.75 87 PHE A N 1
ATOM 682 C CA . PHE A 1 87 ? 0.886 6.754 -5.994 1.00 87.75 87 PHE A CA 1
ATOM 683 C C . PHE A 1 87 ? 1.556 7.148 -7.313 1.00 87.75 87 PHE A C 1
ATOM 685 O O . PHE A 1 87 ? 2.703 7.583 -7.306 1.00 87.75 87 PHE A O 1
ATOM 692 N N . GLY A 1 88 ? 0.854 7.031 -8.445 1.00 86.00 88 GLY A N 1
ATOM 693 C CA . GLY A 1 88 ? 1.395 7.341 -9.772 1.00 86.00 88 GLY A CA 1
ATOM 694 C C . GLY A 1 88 ? 1.981 8.759 -9.894 1.00 86.00 88 GLY A C 1
ATOM 695 O O . GLY A 1 88 ? 3.155 8.887 -10.257 1.00 86.00 88 GLY A O 1
ATOM 696 N N . PRO A 1 89 ? 1.219 9.824 -9.572 1.00 87.56 89 PRO A N 1
ATOM 697 C CA . PRO A 1 89 ? 1.713 11.200 -9.619 1.00 87.56 89 PRO A CA 1
ATOM 698 C C . PRO A 1 89 ? 2.806 11.475 -8.587 1.00 87.56 89 PRO A C 1
ATOM 700 O O . PRO A 1 89 ? 3.812 12.097 -8.927 1.00 87.56 89 PRO A O 1
ATOM 703 N N . LEU A 1 90 ? 2.650 10.970 -7.358 1.00 84.12 90 LEU A N 1
ATOM 704 C CA . LEU A 1 90 ? 3.638 11.140 -6.292 1.00 84.12 90 LEU A CA 1
ATOM 705 C C . LEU A 1 90 ? 4.982 10.506 -6.673 1.00 84.12 90 LEU A C 1
ATOM 707 O O . LEU A 1 90 ? 6.028 11.148 -6.589 1.00 84.12 90 LEU A O 1
ATOM 711 N N . ASN A 1 91 ? 4.947 9.277 -7.187 1.00 81.50 91 ASN A N 1
ATOM 712 C CA . ASN A 1 91 ? 6.126 8.571 -7.673 1.00 81.50 91 ASN A CA 1
ATOM 713 C C . ASN A 1 91 ? 6.750 9.281 -8.888 1.00 81.50 91 ASN A C 1
ATOM 715 O O . ASN A 1 91 ? 7.970 9.379 -8.993 1.00 81.50 91 ASN A O 1
ATOM 719 N N . HIS A 1 92 ? 5.941 9.828 -9.801 1.00 81.75 92 HIS A N 1
ATOM 720 C CA . HIS A 1 92 ? 6.450 10.614 -10.928 1.00 81.75 92 HIS A CA 1
ATOM 721 C C . HIS A 1 92 ? 7.159 11.901 -10.480 1.00 81.75 92 HIS A C 1
ATOM 723 O O . HIS A 1 92 ? 8.255 12.196 -10.967 1.00 81.75 92 HIS A O 1
ATOM 729 N N . ALA A 1 93 ? 6.557 12.654 -9.557 1.00 80.19 93 ALA A N 1
ATOM 730 C CA . ALA A 1 93 ? 7.140 13.870 -8.999 1.00 80.19 93 ALA A CA 1
ATOM 731 C C . ALA A 1 93 ? 8.456 13.562 -8.276 1.00 80.19 93 ALA A C 1
ATOM 733 O O . ALA A 1 93 ? 9.461 14.234 -8.508 1.00 80.19 93 ALA A O 1
ATOM 734 N N . TRP A 1 94 ? 8.477 12.488 -7.487 1.00 72.31 94 TRP A N 1
ATOM 735 C CA . TRP A 1 94 ? 9.678 12.022 -6.811 1.00 72.31 94 TRP A CA 1
ATOM 736 C C . TRP A 1 94 ? 10.795 11.638 -7.790 1.00 72.31 94 TRP A C 1
ATOM 738 O O . TRP A 1 94 ? 11.915 12.134 -7.682 1.00 72.31 94 TRP A O 1
ATOM 748 N N . LEU A 1 95 ? 10.501 10.796 -8.785 1.00 72.75 95 LEU A N 1
ATOM 749 C CA . LEU A 1 95 ? 11.492 10.409 -9.793 1.00 72.75 95 LEU A CA 1
ATOM 750 C C . LEU A 1 95 ? 12.048 11.632 -10.534 1.00 72.75 95 LEU A C 1
ATOM 752 O O . LEU A 1 95 ? 13.242 11.684 -10.821 1.00 72.75 95 LEU A O 1
ATOM 756 N N . SER A 1 96 ? 11.205 12.632 -10.790 1.00 69.62 96 SER A N 1
ATOM 757 C CA . SER A 1 96 ? 11.625 13.896 -11.400 1.00 69.62 96 SER A CA 1
ATOM 758 C C . SER A 1 96 ? 12.529 14.715 -10.471 1.00 69.62 96 SER A C 1
ATOM 760 O O . SER A 1 96 ? 13.496 15.315 -10.935 1.00 69.62 96 SER A O 1
ATOM 762 N N . LEU A 1 97 ? 12.264 14.718 -9.159 1.00 68.50 97 LEU A N 1
ATOM 763 C CA . LEU A 1 97 ? 13.128 15.350 -8.159 1.00 68.50 97 LEU A CA 1
ATOM 764 C C . LEU A 1 97 ? 14.502 14.670 -8.106 1.00 68.50 97 LEU A C 1
ATOM 766 O O . LEU A 1 97 ? 15.521 15.351 -8.171 1.00 68.50 97 LEU A O 1
ATOM 770 N N . VAL A 1 98 ? 14.541 13.335 -8.077 1.00 61.62 98 VAL A N 1
ATOM 771 C CA . VAL A 1 98 ? 15.796 12.562 -8.085 1.00 61.62 98 VAL A CA 1
ATOM 772 C C . VAL A 1 98 ? 16.615 12.828 -9.345 1.00 61.62 98 VAL A C 1
ATOM 774 O O . VAL A 1 98 ? 17.835 12.925 -9.268 1.00 61.62 98 VAL A O 1
ATOM 777 N N . GLN A 1 99 ? 15.963 12.973 -10.500 1.00 63.59 99 GLN A N 1
ATOM 778 C CA . GLN A 1 99 ? 16.641 13.298 -11.757 1.00 63.59 99 GLN A CA 1
ATOM 779 C C . GLN A 1 99 ? 17.228 14.717 -11.779 1.00 63.59 99 GLN A C 1
ATOM 781 O O . GLN A 1 99 ? 18.234 14.937 -12.449 1.00 63.59 99 GLN A O 1
ATOM 786 N N . ARG A 1 100 ? 16.628 15.670 -11.049 1.00 57.50 100 ARG A N 1
ATOM 787 C CA . ARG A 1 100 ? 17.129 17.052 -10.918 1.00 57.50 100 ARG A CA 1
ATOM 788 C C . ARG A 1 100 ? 18.312 17.177 -9.963 1.00 57.50 100 ARG A C 1
ATOM 790 O O . ARG A 1 100 ? 19.078 18.129 -10.074 1.00 57.50 100 ARG A O 1
ATOM 797 N N . VAL A 1 101 ? 18.476 16.231 -9.039 1.00 55.59 101 VAL A N 1
ATOM 798 C CA . VAL A 1 101 ? 19.684 16.136 -8.217 1.00 55.59 101 VAL A CA 1
ATOM 799 C C . VAL A 1 101 ? 20.800 15.577 -9.102 1.00 55.59 101 VAL A C 1
ATOM 801 O O . VAL A 1 101 ? 20.987 14.365 -9.213 1.00 55.59 101 VAL A O 1
ATOM 804 N N . GLU A 1 102 ? 21.525 16.465 -9.785 1.00 44.84 102 GLU A N 1
ATOM 805 C CA . GLU A 1 102 ? 22.664 16.080 -10.614 1.00 44.84 102 GLU A CA 1
ATOM 806 C C . GLU A 1 102 ? 23.738 15.405 -9.751 1.00 44.84 102 GLU A C 1
ATOM 808 O O . GLU A 1 102 ? 24.472 16.034 -8.988 1.00 44.84 102 GLU A O 1
ATOM 813 N N . PHE A 1 103 ? 23.868 14.086 -9.884 1.00 45.06 103 PHE A N 1
ATOM 814 C CA . PHE A 1 103 ? 25.047 13.393 -9.392 1.00 45.06 103 PHE A CA 1
ATOM 815 C C . PHE A 1 103 ? 26.231 13.812 -10.271 1.00 45.06 103 PHE A C 1
ATOM 817 O O . PHE A 1 103 ? 26.263 13.484 -11.455 1.00 45.06 103 PHE A O 1
ATOM 824 N N . ALA A 1 104 ? 27.204 14.510 -9.678 1.00 40.94 104 ALA A N 1
ATOM 825 C CA . ALA A 1 104 ? 28.347 15.165 -10.331 1.00 40.94 104 ALA A CA 1
ATOM 826 C C . ALA A 1 104 ? 29.210 14.300 -11.283 1.00 40.94 104 ALA A C 1
ATOM 828 O O . ALA A 1 104 ? 30.104 14.822 -11.931 1.00 40.94 104 ALA A O 1
ATOM 829 N N . ASN A 1 105 ? 28.959 12.994 -11.412 1.00 40.12 105 ASN A N 1
ATOM 830 C CA . ASN A 1 105 ? 29.683 12.111 -12.324 1.00 40.12 105 ASN A CA 1
ATOM 831 C C . ASN A 1 105 ? 28.712 11.296 -13.183 1.00 40.12 105 ASN A C 1
ATOM 833 O O . ASN A 1 105 ? 28.248 10.229 -12.779 1.00 40.12 105 ASN A O 1
ATOM 837 N N . LYS A 1 106 ? 28.455 11.782 -14.402 1.00 41.12 106 LYS A N 1
ATOM 838 C CA . LYS A 1 106 ? 27.518 11.190 -15.375 1.00 41.12 106 LYS A CA 1
ATOM 839 C C . LYS A 1 106 ? 28.015 9.875 -16.017 1.00 41.12 106 LYS A C 1
ATOM 841 O O . LYS A 1 106 ? 27.269 9.262 -16.766 1.00 41.12 106 LYS A O 1
ATOM 846 N N . TRP A 1 107 ? 29.226 9.404 -15.681 1.00 36.97 107 TRP A N 1
ATOM 847 C CA . TRP A 1 107 ? 29.864 8.234 -16.318 1.00 36.97 107 TRP A CA 1
ATOM 848 C C . TRP A 1 107 ? 30.406 7.148 -15.369 1.00 36.97 107 TRP A C 1
ATOM 850 O O . TRP A 1 107 ? 30.968 6.162 -15.831 1.00 36.97 107 TRP A O 1
ATOM 860 N N . ARG A 1 108 ? 30.219 7.263 -14.047 1.00 36.78 108 ARG A N 1
ATOM 861 C CA . ARG A 1 108 ? 30.490 6.156 -13.104 1.00 36.78 108 ARG A CA 1
ATOM 862 C C . ARG A 1 108 ? 29.186 5.697 -12.472 1.00 36.78 108 ARG A C 1
ATOM 864 O O . ARG A 1 108 ? 28.842 6.070 -11.352 1.00 36.78 108 ARG A O 1
ATOM 871 N N . THR A 1 109 ? 28.440 4.885 -13.206 1.00 41.75 109 THR A N 1
ATOM 872 C CA . THR A 1 109 ? 27.280 4.140 -12.690 1.00 41.75 109 THR A CA 1
ATOM 873 C C . THR A 1 109 ? 27.621 2.657 -12.533 1.00 41.75 109 THR A C 1
ATOM 875 O O . THR A 1 109 ? 26.769 1.804 -12.721 1.00 41.75 109 THR A O 1
ATOM 878 N N . ASP A 1 110 ? 28.864 2.358 -12.154 1.00 44.81 110 ASP A N 1
ATOM 879 C CA . ASP A 1 110 ? 29.315 1.016 -11.797 1.00 44.81 110 ASP A CA 1
ATOM 880 C C . ASP A 1 110 ? 29.935 1.066 -10.406 1.00 44.81 110 ASP A C 1
ATOM 882 O O . ASP A 1 110 ? 30.898 1.794 -10.192 1.00 44.81 110 ASP A O 1
ATOM 886 N N . ILE A 1 111 ? 29.327 0.331 -9.468 1.00 37.88 111 ILE A N 1
ATOM 887 C CA . ILE A 1 111 ? 29.840 -0.183 -8.180 1.00 37.88 111 ILE A CA 1
ATOM 888 C C . ILE A 1 111 ? 30.481 0.830 -7.197 1.00 37.88 111 ILE A C 1
ATOM 890 O O . ILE A 1 111 ? 30.069 0.895 -6.034 1.00 37.88 111 ILE A O 1
ATOM 894 N N . SER A 1 112 ? 31.419 1.683 -7.618 1.00 31.62 112 SER A N 1
ATOM 895 C CA . SER A 1 112 ? 32.059 2.723 -6.799 1.00 31.62 112 SER A CA 1
ATOM 896 C C . SER A 1 112 ? 31.064 3.743 -6.254 1.00 31.62 112 SER A C 1
ATOM 898 O O . SER A 1 112 ? 31.240 4.269 -5.156 1.00 31.62 112 SER A O 1
ATOM 900 N N . THR A 1 113 ? 29.989 4.006 -6.996 1.00 43.66 113 THR A N 1
ATOM 901 C CA . THR A 1 113 ? 28.992 5.006 -6.611 1.00 43.66 113 THR A CA 1
ATOM 902 C C . THR A 1 113 ? 28.083 4.493 -5.502 1.00 43.66 113 THR A C 1
ATOM 904 O O . THR A 1 113 ? 27.694 5.302 -4.676 1.00 43.66 113 THR A O 1
ATOM 907 N N . CYS A 1 114 ? 27.829 3.181 -5.397 1.00 39.56 114 CYS A N 1
ATOM 908 C CA . CYS A 1 114 ? 27.120 2.580 -4.258 1.00 39.56 114 CYS A CA 1
ATOM 909 C C . CYS A 1 114 ? 27.993 2.536 -2.999 1.00 39.56 114 CYS A C 1
ATOM 911 O O . CYS A 1 114 ? 27.533 2.955 -1.941 1.00 39.56 114 CYS A O 1
ATOM 913 N N . ARG A 1 115 ? 29.272 2.150 -3.112 1.00 33.16 115 ARG A N 1
ATOM 914 C CA . ARG A 1 115 ? 30.212 2.196 -1.976 1.00 33.16 115 ARG A CA 1
ATOM 915 C C . ARG A 1 115 ? 30.405 3.627 -1.454 1.00 33.16 115 ARG A C 1
ATOM 917 O O . ARG A 1 115 ? 30.397 3.841 -0.249 1.00 33.16 115 ARG A O 1
ATOM 924 N N . ALA A 1 116 ? 30.467 4.619 -2.344 1.00 36.91 116 ALA A N 1
ATOM 925 C CA . ALA A 1 116 ? 30.487 6.033 -1.967 1.00 36.91 116 ALA A CA 1
ATOM 926 C C . ALA A 1 116 ? 29.120 6.575 -1.491 1.00 36.91 116 ALA A C 1
ATOM 928 O O . ALA A 1 116 ? 29.092 7.571 -0.775 1.00 36.91 116 ALA A O 1
ATOM 929 N N . ARG A 1 117 ? 27.987 5.952 -1.864 1.00 45.44 117 ARG A N 1
ATOM 930 C CA . ARG A 1 117 ? 26.635 6.341 -1.405 1.00 45.44 117 ARG A CA 1
ATOM 931 C C . ARG A 1 117 ? 26.346 5.853 0.005 1.00 45.44 117 ARG A C 1
ATOM 933 O O . ARG A 1 117 ? 25.738 6.611 0.752 1.00 45.44 117 ARG A O 1
ATOM 940 N N . CYS A 1 118 ? 26.811 4.649 0.348 1.00 38.91 118 CYS A N 1
ATOM 941 C CA . CYS A 1 118 ? 26.748 4.089 1.700 1.00 38.91 118 CYS A CA 1
ATOM 942 C C . CYS A 1 118 ? 27.736 4.768 2.663 1.00 38.91 118 CYS A C 1
ATOM 944 O O . CYS A 1 118 ? 27.478 4.814 3.857 1.00 38.91 118 CYS A O 1
ATOM 946 N N . ALA A 1 119 ? 28.839 5.322 2.145 1.00 36.47 119 ALA A N 1
ATOM 947 C CA . ALA A 1 119 ? 29.862 6.005 2.940 1.00 36.47 119 ALA A CA 1
ATOM 948 C C . ALA A 1 119 ? 29.633 7.521 3.118 1.00 36.47 119 ALA A C 1
ATOM 950 O O . ALA A 1 119 ? 30.361 8.150 3.880 1.00 36.47 119 ALA A O 1
ATOM 951 N N . ARG A 1 120 ? 28.656 8.131 2.427 1.00 37.94 120 ARG A N 1
ATOM 952 C CA . ARG A 1 120 ? 28.315 9.554 2.597 1.00 37.94 120 ARG A CA 1
ATOM 953 C C . ARG A 1 120 ? 27.162 9.708 3.597 1.00 37.94 120 ARG A C 1
ATOM 955 O O . ARG A 1 120 ? 26.052 9.261 3.279 1.00 37.94 120 ARG A O 1
ATOM 962 N N . PRO A 1 121 ? 27.367 10.384 4.743 1.00 34.00 121 PRO A N 1
ATOM 963 C CA . PRO A 1 121 ? 26.270 10.812 5.603 1.00 34.00 121 PRO A CA 1
ATOM 964 C C . PRO A 1 121 ? 25.317 11.685 4.772 1.00 34.00 121 PRO A C 1
ATOM 966 O O . PRO A 1 121 ? 25.723 12.716 4.243 1.00 34.00 121 PRO A O 1
ATOM 969 N N . GLY A 1 122 ? 24.083 11.221 4.561 1.00 39.75 122 GLY A N 1
ATOM 970 C CA . GLY A 1 122 ? 23.035 11.958 3.840 1.00 39.75 122 GLY A CA 1
ATOM 971 C C . GLY A 1 122 ? 22.516 11.316 2.545 1.00 39.75 122 GLY A C 1
ATOM 972 O O . GLY A 1 122 ? 21.333 11.449 2.250 1.00 39.75 122 GLY A O 1
ATOM 973 N N . SER A 1 123 ? 23.310 10.544 1.788 1.00 40.16 123 SER A N 1
ATOM 974 C CA . SER A 1 123 ? 22.810 9.949 0.526 1.00 40.16 123 SER A CA 1
ATOM 975 C C . SER A 1 123 ? 22.052 8.629 0.699 1.00 40.16 123 SER A C 1
ATOM 977 O O . SER A 1 123 ? 21.157 8.337 -0.097 1.00 40.16 123 SER A O 1
ATOM 979 N N . VAL A 1 124 ? 22.333 7.882 1.771 1.00 42.19 124 VAL A N 1
ATOM 980 C CA . VAL A 1 124 ? 21.487 6.764 2.231 1.00 42.19 124 VAL A CA 1
ATOM 981 C C . VAL A 1 124 ? 20.092 7.275 2.632 1.00 42.19 124 VAL A C 1
ATOM 983 O O . VAL A 1 124 ? 19.097 6.603 2.378 1.00 42.19 124 VAL A O 1
ATOM 986 N N . GLY A 1 125 ? 19.998 8.524 3.111 1.00 42.00 125 GLY A N 1
ATOM 987 C CA . GLY A 1 125 ? 18.736 9.193 3.446 1.00 42.00 125 GLY A CA 1
ATOM 988 C C . GLY A 1 125 ? 17.740 9.244 2.285 1.00 42.00 125 GLY A C 1
ATOM 989 O O . GLY A 1 125 ? 16.568 8.965 2.487 1.00 42.00 125 GLY A O 1
ATOM 990 N N . SER A 1 126 ? 18.202 9.465 1.048 1.00 47.56 126 SER A N 1
ATOM 991 C CA . SER A 1 126 ? 17.305 9.595 -0.114 1.00 47.56 126 SER A CA 1
ATOM 992 C C . SER A 1 126 ? 16.498 8.334 -0.451 1.00 47.56 126 SER A C 1
ATOM 994 O O . SER A 1 126 ? 15.407 8.456 -0.994 1.00 47.56 126 SER A O 1
ATOM 996 N N . LEU A 1 127 ? 16.990 7.129 -0.130 1.00 51.59 127 LEU A N 1
ATOM 997 C CA . LEU A 1 127 ? 16.241 5.886 -0.366 1.00 51.59 127 LEU A CA 1
ATOM 998 C C . LEU A 1 127 ? 15.308 5.545 0.806 1.00 51.59 127 LEU A C 1
ATOM 1000 O O . LEU A 1 127 ? 14.235 4.980 0.588 1.00 51.59 127 LEU A O 1
ATOM 1004 N N . HIS A 1 128 ? 15.714 5.889 2.033 1.00 53.84 128 HIS A N 1
ATOM 1005 C CA . HIS A 1 128 ? 14.905 5.701 3.240 1.00 53.84 128 HIS A CA 1
ATOM 1006 C C . HIS A 1 128 ? 13.702 6.644 3.274 1.00 53.84 128 HIS A C 1
ATOM 1008 O O . HIS A 1 128 ? 12.600 6.190 3.570 1.00 53.84 128 HIS A O 1
ATOM 1014 N N . CYS A 1 129 ? 13.896 7.907 2.884 1.00 57.28 129 CYS A N 1
ATOM 1015 C CA . CYS A 1 129 ? 12.833 8.901 2.746 1.00 57.28 129 CYS A CA 1
ATOM 1016 C C . CYS A 1 129 ? 11.693 8.371 1.862 1.00 57.28 129 CYS A C 1
ATOM 1018 O O . CYS A 1 129 ? 10.562 8.256 2.317 1.00 57.28 129 CYS A O 1
ATOM 1020 N N . VAL A 1 130 ? 12.002 7.849 0.673 1.00 66.00 130 VAL A N 1
ATOM 1021 C CA . VAL A 1 130 ? 10.981 7.394 -0.294 1.00 66.00 130 VAL A CA 1
ATOM 1022 C C . VAL A 1 130 ? 10.096 6.284 0.238 1.00 66.00 130 VAL A C 1
ATOM 1024 O O . VAL A 1 130 ? 8.877 6.313 0.074 1.00 66.00 130 VAL A O 1
ATOM 1027 N N . HIS A 1 131 ? 10.702 5.279 0.867 1.00 67.81 131 HIS A N 1
ATOM 1028 C CA . HIS A 1 131 ? 9.935 4.171 1.426 1.00 67.81 131 HIS A CA 1
ATOM 1029 C C . HIS A 1 131 ? 9.122 4.637 2.637 1.00 67.81 131 HIS A C 1
ATOM 1031 O O . HIS A 1 131 ? 8.015 4.142 2.844 1.00 67.81 131 HIS A O 1
ATOM 1037 N N . PHE A 1 132 ? 9.621 5.621 3.388 1.00 72.62 132 PHE A N 1
ATOM 1038 C CA . PHE A 1 132 ? 8.904 6.254 4.489 1.00 72.62 132 PHE A CA 1
ATOM 1039 C C . PHE A 1 132 ? 7.683 7.032 3.977 1.00 72.62 132 PHE A C 1
ATOM 1041 O O . PHE A 1 132 ? 6.562 6.751 4.401 1.00 72.62 132 PHE A O 1
ATOM 1048 N N . GLU A 1 133 ? 7.865 7.944 3.018 1.00 71.69 133 GLU A N 1
ATOM 1049 C CA . GLU A 1 133 ? 6.797 8.788 2.471 1.00 71.69 133 GLU A CA 1
ATOM 1050 C C . GLU A 1 133 ? 5.717 7.962 1.767 1.00 71.69 133 GLU A C 1
ATOM 1052 O O . GLU A 1 133 ? 4.530 8.135 2.039 1.00 71.69 133 GLU A O 1
ATOM 1057 N N . LEU A 1 134 ? 6.104 7.013 0.908 1.00 78.12 134 LEU A N 1
ATOM 1058 C CA . LEU A 1 134 ? 5.145 6.181 0.175 1.00 78.12 134 LEU A CA 1
ATOM 1059 C C . LEU A 1 134 ? 4.370 5.236 1.103 1.00 78.12 134 LEU A C 1
ATOM 1061 O O . LEU A 1 134 ? 3.181 5.007 0.882 1.00 78.12 134 LEU A O 1
ATOM 1065 N N . THR A 1 135 ? 5.010 4.720 2.158 1.00 80.12 135 THR A N 1
ATOM 1066 C CA . THR A 1 135 ? 4.323 3.902 3.170 1.00 80.12 135 THR A CA 1
ATOM 1067 C C . THR A 1 135 ? 3.380 4.761 4.008 1.00 80.12 135 THR A C 1
ATOM 1069 O O . THR A 1 135 ? 2.247 4.354 4.256 1.00 80.12 135 THR A O 1
ATOM 1072 N N . ALA A 1 136 ? 3.795 5.967 4.405 1.00 82.31 136 ALA A N 1
ATOM 1073 C CA . ALA A 1 136 ? 2.953 6.875 5.178 1.00 82.31 136 ALA A CA 1
ATOM 1074 C C . ALA A 1 136 ? 1.700 7.278 4.390 1.00 82.31 136 ALA A C 1
ATOM 1076 O O . ALA A 1 136 ? 0.591 7.149 4.908 1.00 82.31 136 ALA A O 1
ATOM 1077 N N . VAL A 1 137 ? 1.873 7.683 3.127 1.00 86.00 137 VAL A N 1
ATOM 1078 C CA . VAL A 1 137 ? 0.780 8.064 2.218 1.00 86.00 137 VAL A CA 1
ATOM 1079 C C . VAL A 1 137 ? -0.142 6.884 1.914 1.00 86.00 137 VAL A C 1
ATOM 1081 O O . VAL A 1 137 ? -1.350 7.077 1.777 1.00 86.00 137 VAL A O 1
ATOM 1084 N N . PHE A 1 138 ? 0.382 5.656 1.862 1.00 87.69 138 PHE A N 1
ATOM 1085 C CA . PHE A 1 138 ? -0.452 4.471 1.676 1.00 87.69 138 PHE A CA 1
ATOM 1086 C C . PHE A 1 138 ? -1.437 4.291 2.827 1.00 87.69 138 PHE A C 1
ATOM 1088 O O . PHE A 1 138 ? -2.633 4.141 2.580 1.00 87.69 138 PHE A O 1
ATOM 1095 N N . TRP A 1 139 ? -0.957 4.326 4.071 1.00 86.31 139 TRP A N 1
ATOM 1096 C CA . TRP A 1 139 ? -1.796 4.083 5.244 1.00 86.31 139 TRP A CA 1
ATOM 1097 C C . TRP A 1 139 ? -2.793 5.215 5.498 1.00 86.31 139 TRP A C 1
ATOM 1099 O O . TRP A 1 139 ? -3.964 4.939 5.768 1.00 86.31 139 TRP A O 1
ATOM 1109 N N . THR A 1 140 ? -2.363 6.472 5.357 1.00 86.88 140 THR A N 1
ATOM 1110 C CA . THR A 1 140 ? -3.253 7.632 5.510 1.00 86.88 140 THR A CA 1
ATOM 1111 C C . THR A 1 140 ? -4.262 7.717 4.369 1.00 86.88 140 THR A C 1
ATOM 1113 O O . THR A 1 140 ? -5.463 7.797 4.621 1.00 86.88 140 THR A O 1
ATOM 1116 N N . GLY A 1 141 ? -3.801 7.616 3.120 1.00 86.25 141 GLY A N 1
ATOM 1117 C CA . GLY A 1 141 ? -4.642 7.679 1.931 1.00 86.25 141 GLY A CA 1
ATOM 1118 C C . GLY A 1 141 ? -5.679 6.564 1.909 1.00 86.25 141 GLY A C 1
ATOM 1119 O O . GLY A 1 141 ? -6.861 6.837 1.703 1.00 86.25 141 GLY A O 1
ATOM 1120 N N . ASN A 1 142 ? -5.273 5.318 2.189 1.00 86.81 142 ASN A N 1
ATOM 1121 C CA . ASN A 1 142 ? -6.234 4.224 2.294 1.00 86.81 142 ASN A CA 1
ATOM 1122 C C . ASN A 1 142 ? -7.225 4.475 3.415 1.00 86.81 142 ASN A C 1
ATOM 1124 O O . ASN A 1 142 ? -8.407 4.383 3.133 1.00 86.81 142 ASN A O 1
ATOM 1128 N N . GLY A 1 143 ? -6.784 4.855 4.620 1.00 83.75 143 GLY A N 1
ATOM 1129 C CA . GLY A 1 143 ? -7.679 5.188 5.734 1.00 83.75 143 GLY A CA 1
ATOM 1130 C C . GLY A 1 143 ? -8.782 6.184 5.351 1.00 83.75 143 GLY A C 1
ATOM 1131 O O . GLY A 1 143 ? -9.957 5.916 5.595 1.00 83.75 143 GLY A O 1
ATOM 1132 N N . VAL A 1 144 ? -8.416 7.270 4.666 1.00 88.69 144 VAL A N 1
ATOM 1133 C CA . VAL A 1 144 ? -9.372 8.273 4.167 1.00 88.69 144 VAL A CA 1
ATOM 1134 C C . VAL A 1 144 ? -10.329 7.678 3.127 1.00 88.69 144 VAL A C 1
ATOM 1136 O O . VAL A 1 144 ? -11.532 7.902 3.202 1.00 88.69 144 VAL A O 1
ATOM 1139 N N . MET A 1 145 ? -9.833 6.870 2.184 1.00 87.12 145 MET A N 1
ATOM 1140 C CA . MET A 1 145 ? -10.673 6.231 1.158 1.00 87.12 145 MET A CA 1
ATOM 1141 C C . MET A 1 145 ? -11.617 5.150 1.701 1.00 87.12 145 MET A C 1
ATOM 1143 O O . MET A 1 145 ? -12.565 4.782 1.013 1.00 87.12 145 MET A O 1
ATOM 1147 N N . GLU A 1 146 ? -11.372 4.605 2.895 1.00 85.00 146 GLU A N 1
ATOM 1148 C CA . GLU A 1 146 ? -12.333 3.715 3.577 1.00 85.00 146 GLU A CA 1
ATOM 1149 C C . GLU A 1 146 ? -13.386 4.496 4.373 1.00 85.00 146 GLU A C 1
ATOM 1151 O O . GLU A 1 146 ? -14.256 3.875 4.972 1.00 85.00 146 GLU A O 1
ATOM 1156 N N . GLY A 1 147 ? -13.325 5.833 4.372 1.00 85.69 147 GLY A N 1
ATOM 1157 C CA . GLY A 1 147 ? -14.270 6.689 5.087 1.00 85.69 147 GLY A CA 1
ATOM 1158 C C . GLY A 1 147 ? -14.011 6.784 6.591 1.00 85.69 147 GLY A C 1
ATOM 1159 O O . GLY A 1 147 ? -14.911 7.165 7.333 1.00 85.69 147 GLY A O 1
ATOM 1160 N N . LYS A 1 148 ? -12.804 6.437 7.056 1.00 85.88 148 LYS A N 1
ATOM 1161 C CA . LYS A 1 148 ? -12.447 6.515 8.479 1.00 85.88 148 LYS A CA 1
ATOM 1162 C C . LYS A 1 148 ? -12.280 7.959 8.935 1.00 85.88 148 LYS A C 1
ATOM 1164 O O . LYS A 1 148 ? -11.763 8.804 8.203 1.00 85.88 148 LYS A O 1
ATOM 1169 N N . SER A 1 149 ? -12.658 8.219 10.179 1.00 87.88 149 SER A N 1
ATOM 1170 C CA . SER A 1 149 ? -12.439 9.504 10.837 1.00 87.88 149 SER A CA 1
ATOM 1171 C C . SER A 1 149 ? -10.944 9.767 11.075 1.00 87.88 149 SER A C 1
ATOM 1173 O O . SER A 1 149 ? -10.129 8.847 11.154 1.00 87.88 149 SER A O 1
ATOM 1175 N N . ALA A 1 150 ? -10.557 11.038 11.225 1.00 86.69 150 ALA A N 1
ATOM 1176 C CA . ALA A 1 150 ? -9.170 11.426 11.503 1.00 86.69 150 ALA A CA 1
ATOM 1177 C C . ALA A 1 150 ? -8.500 10.657 12.672 1.00 86.69 150 ALA A C 1
ATOM 1179 O O . ALA A 1 150 ? -7.366 10.200 12.489 1.00 86.69 150 ALA A O 1
ATOM 1180 N N . PRO A 1 151 ? -9.147 10.456 13.843 1.00 87.62 151 PRO A N 1
ATOM 1181 C CA . PRO A 1 151 ? -8.546 9.668 14.922 1.00 87.62 151 PRO A CA 1
ATOM 1182 C C . PRO A 1 151 ? -8.375 8.185 14.561 1.00 87.62 151 PRO A C 1
ATOM 1184 O O . PRO A 1 151 ? -7.356 7.591 14.907 1.00 87.62 151 PRO A O 1
ATOM 1187 N N . GLU A 1 152 ? -9.301 7.591 13.807 1.00 83.19 152 GLU A N 1
ATOM 1188 C CA . GLU A 1 152 ? -9.191 6.196 13.356 1.00 83.19 152 GLU A CA 1
ATOM 1189 C C . GLU A 1 152 ? -8.079 6.012 12.318 1.00 83.19 152 GLU A C 1
ATOM 1191 O O . GLU A 1 152 ? -7.355 5.014 12.342 1.00 83.19 152 GLU A O 1
ATOM 1196 N N . VAL A 1 153 ? -7.907 6.985 11.417 1.00 88.00 153 VAL A N 1
ATOM 1197 C CA . VAL A 1 153 ? -6.787 7.002 10.466 1.00 88.00 153 VAL A CA 1
ATOM 1198 C C . VAL A 1 153 ? -5.461 7.095 11.217 1.00 88.00 153 VAL A C 1
ATOM 1200 O O . VAL A 1 153 ? -4.531 6.358 10.887 1.00 88.00 153 VAL A O 1
ATOM 1203 N N . LYS A 1 154 ? -5.379 7.941 12.252 1.00 86.75 154 LYS A N 1
ATOM 1204 C CA . LYS A 1 154 ? -4.186 8.053 13.100 1.00 86.75 154 LYS A CA 1
ATOM 1205 C C . LYS A 1 154 ? -3.881 6.737 13.819 1.00 86.75 154 LYS A C 1
ATOM 1207 O O . LYS A 1 154 ? -2.761 6.251 13.707 1.00 86.75 154 LYS A O 1
ATOM 1212 N N . ALA A 1 155 ? -4.867 6.117 14.467 1.00 84.31 155 ALA A N 1
ATOM 1213 C CA . ALA A 1 155 ? -4.685 4.837 15.157 1.00 84.31 155 ALA A CA 1
ATOM 1214 C C . ALA A 1 155 ? -4.233 3.721 14.197 1.00 84.31 155 ALA A C 1
ATOM 1216 O O . ALA A 1 155 ? -3.329 2.940 14.500 1.00 84.31 155 ALA A O 1
ATOM 1217 N N . LYS A 1 156 ? -4.817 3.675 12.992 1.00 85.12 156 LYS A N 1
ATOM 1218 C CA . LYS A 1 156 ? -4.398 2.746 11.937 1.00 85.12 156 LYS A CA 1
ATOM 1219 C C . LYS A 1 156 ? -2.960 2.996 11.496 1.00 85.12 156 LYS A C 1
ATOM 1221 O O . LYS A 1 156 ? -2.210 2.042 11.298 1.00 85.12 156 LYS A O 1
ATOM 1226 N N . TRP A 1 157 ? -2.588 4.260 11.324 1.00 88.38 157 TRP A N 1
ATOM 1227 C CA . TRP A 1 157 ? -1.234 4.641 10.952 1.00 88.38 157 TRP A CA 1
ATOM 1228 C C . TRP A 1 157 ? -0.236 4.225 12.036 1.00 88.38 157 TRP A C 1
ATOM 1230 O O . TRP A 1 157 ? 0.720 3.527 11.723 1.00 88.38 157 TRP A O 1
ATOM 1240 N N . GLU A 1 158 ? -0.494 4.540 13.305 1.00 85.12 158 GLU A N 1
ATOM 1241 C CA . GLU A 1 158 ? 0.382 4.181 14.431 1.00 85.12 158 GLU A CA 1
ATOM 1242 C C . GLU A 1 158 ? 0.565 2.662 14.562 1.00 85.12 158 GLU A C 1
ATOM 1244 O O . GLU A 1 158 ? 1.686 2.188 14.743 1.00 85.12 158 GLU A O 1
ATOM 1249 N N . MET A 1 159 ? -0.507 1.886 14.373 1.00 84.25 159 MET A N 1
ATOM 1250 C CA . MET A 1 159 ? -0.443 0.422 14.377 1.00 84.25 159 MET A CA 1
ATOM 1251 C C . MET A 1 159 ? 0.376 -0.132 13.201 1.00 84.25 159 MET A C 1
ATOM 1253 O O . MET A 1 159 ? 1.177 -1.054 13.363 1.00 84.25 159 MET A O 1
ATOM 1257 N N . ALA A 1 160 ? 0.119 0.358 11.988 1.00 84.62 160 ALA A N 1
ATOM 1258 C CA . ALA A 1 160 ? 0.565 -0.312 10.771 1.00 84.62 160 ALA A CA 1
ATOM 1259 C C . ALA A 1 160 ? 1.898 0.217 10.231 1.00 84.62 160 ALA A C 1
ATOM 1261 O O . ALA A 1 160 ? 2.616 -0.520 9.548 1.00 84.62 160 ALA A O 1
ATOM 1262 N N . PHE A 1 161 ? 2.231 1.478 10.510 1.00 85.75 161 PHE A N 1
ATOM 1263 C CA . PHE A 1 161 ? 3.312 2.193 9.845 1.00 85.75 161 PHE A CA 1
ATOM 1264 C C . PHE A 1 161 ? 4.682 1.594 10.151 1.00 85.75 161 PHE A C 1
ATOM 1266 O O . PHE A 1 161 ? 5.371 1.182 9.222 1.00 85.75 161 PHE A O 1
ATOM 1273 N N . VAL A 1 162 ? 5.059 1.485 11.429 1.00 84.88 162 VAL A N 1
ATOM 1274 C CA . VAL A 1 162 ? 6.404 1.035 11.832 1.00 84.88 162 VAL A CA 1
ATOM 1275 C C . VAL A 1 162 ? 6.683 -0.377 11.322 1.00 84.88 162 VAL A C 1
ATOM 1277 O O . VAL A 1 162 ? 7.695 -0.618 10.666 1.00 84.88 162 VAL A O 1
ATOM 1280 N N . GLY A 1 163 ? 5.746 -1.304 11.543 1.00 84.75 163 GLY A N 1
ATOM 1281 C CA . GLY A 1 163 ? 5.886 -2.683 11.075 1.00 84.75 163 GLY A CA 1
ATOM 1282 C C . GLY A 1 163 ? 5.970 -2.787 9.549 1.00 84.75 163 GLY A C 1
ATOM 1283 O O . GLY A 1 163 ? 6.745 -3.587 9.024 1.00 84.75 163 GLY A O 1
ATOM 1284 N N . SER A 1 164 ? 5.202 -1.970 8.824 1.00 85.69 164 SER A N 1
ATOM 1285 C CA . SER A 1 164 ? 5.234 -1.953 7.357 1.00 85.69 164 SER A CA 1
ATOM 1286 C C . SER A 1 164 ? 6.506 -1.313 6.818 1.00 85.69 164 SER A C 1
ATOM 1288 O O . SER A 1 164 ? 7.108 -1.850 5.894 1.00 85.69 164 SER A O 1
ATOM 1290 N N . TYR A 1 165 ? 6.956 -0.210 7.412 1.00 85.44 165 TYR A N 1
ATOM 1291 C CA . TYR A 1 165 ? 8.176 0.475 7.011 1.00 85.44 165 TYR A CA 1
ATOM 1292 C C . TYR A 1 165 ? 9.403 -0.421 7.215 1.00 85.44 165 TYR A C 1
ATOM 1294 O O . TYR A 1 165 ? 10.157 -0.634 6.266 1.00 85.44 165 TYR A O 1
ATOM 1302 N N . SER A 1 166 ? 9.549 -1.053 8.382 1.00 85.62 166 SER A N 1
ATOM 1303 C CA . SER A 1 166 ? 10.652 -1.987 8.644 1.00 85.62 166 SER A CA 1
ATOM 1304 C C . SER A 1 166 ? 10.677 -3.141 7.638 1.00 85.62 166 SER A C 1
ATOM 1306 O O . SER A 1 166 ? 11.715 -3.424 7.042 1.00 85.62 166 SER A O 1
ATOM 1308 N N . LYS A 1 167 ? 9.522 -3.757 7.354 1.00 88.19 167 LYS A N 1
ATOM 1309 C CA . LYS A 1 167 ? 9.428 -4.822 6.341 1.00 88.19 167 LYS A CA 1
ATOM 1310 C C . LYS A 1 167 ? 9.746 -4.321 4.935 1.00 88.19 167 LYS A C 1
ATOM 1312 O O . LYS A 1 167 ? 10.397 -5.036 4.180 1.00 88.19 167 LYS A O 1
ATOM 1317 N N . SER A 1 168 ? 9.346 -3.096 4.592 1.00 86.38 168 SER A N 1
ATOM 1318 C CA . SER A 1 168 ? 9.685 -2.497 3.299 1.00 86.38 168 SER A CA 1
ATOM 1319 C C . SER A 1 168 ? 11.202 -2.381 3.124 1.00 86.38 168 SER A C 1
ATOM 1321 O O . SER A 1 168 ? 11.718 -2.718 2.062 1.00 86.38 168 SER A O 1
ATOM 1323 N N . LEU A 1 169 ? 11.940 -2.022 4.181 1.00 83.69 169 LEU A N 1
ATOM 1324 C CA . LEU A 1 169 ? 13.401 -1.969 4.148 1.00 83.69 169 LEU A CA 1
ATOM 1325 C C . LEU A 1 169 ? 14.017 -3.363 3.997 1.00 83.69 169 LEU A C 1
ATOM 1327 O O . LEU A 1 169 ? 14.957 -3.534 3.222 1.00 83.69 169 LEU A O 1
ATOM 1331 N N . CYS A 1 170 ? 13.462 -4.368 4.678 1.00 87.25 170 CYS A N 1
ATOM 1332 C CA . CYS A 1 170 ? 13.909 -5.756 4.560 1.00 87.25 170 CYS A CA 1
ATOM 1333 C C . CYS A 1 170 ? 13.634 -6.368 3.180 1.00 87.25 170 CYS A C 1
ATOM 1335 O O . CYS A 1 170 ? 14.358 -7.269 2.772 1.00 87.25 170 CYS A O 1
ATOM 1337 N N . VAL A 1 171 ? 12.618 -5.900 2.451 1.00 87.50 171 VAL A N 1
ATOM 1338 C CA . VAL A 1 171 ? 12.332 -6.367 1.086 1.00 87.50 171 VAL A CA 1
ATOM 1339 C C . VAL A 1 171 ? 13.147 -5.577 0.067 1.00 87.50 171 VAL A C 1
ATOM 1341 O O . VAL A 1 171 ? 13.907 -6.148 -0.720 1.00 87.50 171 VAL A O 1
ATOM 1344 N N . PHE A 1 172 ? 13.019 -4.251 0.073 1.00 85.06 172 PHE A N 1
ATOM 1345 C CA . PHE A 1 172 ? 13.601 -3.410 -0.965 1.00 85.06 172 PHE A CA 1
ATOM 1346 C C . PHE A 1 172 ? 15.094 -3.155 -0.769 1.00 85.06 172 PHE A C 1
ATOM 1348 O O . PHE A 1 172 ? 15.797 -3.011 -1.763 1.00 85.06 172 PHE A O 1
ATOM 1355 N N . GLY A 1 173 ? 15.623 -3.175 0.457 1.00 82.69 173 GLY A N 1
ATOM 1356 C CA . GLY A 1 173 ? 17.066 -3.068 0.701 1.00 82.69 173 GLY A CA 1
ATOM 1357 C C . GLY A 1 173 ? 17.859 -4.174 -0.011 1.00 82.69 173 GLY A C 1
ATOM 1358 O O . GLY A 1 173 ? 18.664 -3.866 -0.895 1.00 82.69 173 GLY A O 1
ATOM 1359 N N . PRO A 1 174 ? 17.599 -5.461 0.286 1.00 84.44 174 PRO A N 1
ATOM 1360 C CA . PRO A 1 174 ? 18.229 -6.584 -0.409 1.00 84.44 174 PRO A CA 1
ATOM 1361 C C . PRO A 1 174 ? 17.916 -6.617 -1.903 1.00 84.44 174 PRO A C 1
ATOM 1363 O O . PRO A 1 174 ? 18.813 -6.874 -2.704 1.00 84.44 174 PRO A O 1
ATOM 1366 N N . THR A 1 175 ? 16.677 -6.293 -2.292 1.00 82.69 175 THR A N 1
ATOM 1367 C CA . THR A 1 175 ? 16.299 -6.209 -3.710 1.00 82.69 175 THR A CA 1
ATOM 1368 C C . THR A 1 175 ? 17.199 -5.230 -4.445 1.00 82.69 175 THR A C 1
ATOM 1370 O O . THR A 1 175 ? 17.741 -5.586 -5.483 1.00 82.69 175 THR A O 1
ATOM 1373 N N . GLN A 1 176 ? 17.439 -4.038 -3.894 1.00 81.31 176 GLN A N 1
ATOM 1374 C CA . GLN A 1 176 ? 18.306 -3.044 -4.520 1.00 81.31 176 GLN A CA 1
ATOM 1375 C C . GLN A 1 176 ? 19.757 -3.516 -4.597 1.00 81.31 176 GLN A C 1
ATOM 1377 O O . GLN A 1 176 ? 20.405 -3.294 -5.617 1.00 81.31 176 GLN A O 1
ATOM 1382 N N . ILE A 1 177 ? 20.256 -4.225 -3.581 1.00 77.38 177 ILE A N 1
ATOM 1383 C CA . ILE A 1 177 ? 21.588 -4.840 -3.639 1.00 77.38 177 ILE A CA 1
ATOM 1384 C C . ILE A 1 177 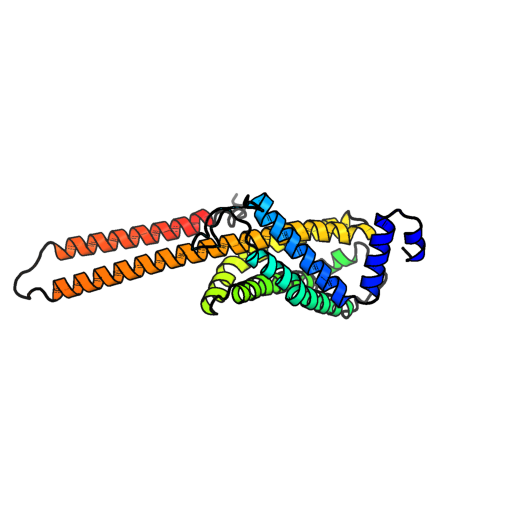? 21.663 -5.802 -4.828 1.00 77.38 177 ILE A C 1
ATOM 1386 O O . ILE A 1 177 ? 22.501 -5.601 -5.701 1.00 77.38 177 ILE A O 1
ATOM 1390 N N . VAL A 1 178 ? 20.748 -6.772 -4.923 1.00 78.00 178 VAL A N 1
ATOM 1391 C CA . VAL A 1 178 ? 20.682 -7.736 -6.041 1.00 78.00 178 VAL A CA 1
ATOM 1392 C C . VAL A 1 178 ? 20.531 -7.027 -7.390 1.00 78.00 178 VAL A C 1
ATOM 1394 O O . VAL A 1 178 ? 21.154 -7.412 -8.385 1.00 78.00 178 VAL A O 1
ATOM 1397 N N . ASN A 1 179 ? 19.736 -5.959 -7.428 1.00 76.31 179 ASN A N 1
ATOM 1398 C CA . ASN A 1 179 ? 19.475 -5.195 -8.638 1.00 76.31 179 ASN A CA 1
ATOM 1399 C C . ASN A 1 179 ? 20.744 -4.509 -9.172 1.00 76.31 179 ASN A C 1
ATOM 1401 O O . ASN A 1 179 ? 20.953 -4.419 -10.382 1.00 76.31 179 ASN A O 1
ATOM 1405 N N . PHE A 1 180 ? 21.619 -4.046 -8.276 1.00 74.81 180 PHE A N 1
ATOM 1406 C CA . PHE A 1 180 ? 22.860 -3.362 -8.641 1.00 74.81 180 PHE A CA 1
ATOM 1407 C C . PHE A 1 180 ? 24.085 -4.277 -8.740 1.00 74.81 180 PHE A C 1
ATOM 1409 O O . PHE A 1 180 ? 25.038 -3.892 -9.416 1.00 74.81 180 PHE A O 1
ATOM 1416 N N . THR A 1 181 ? 24.084 -5.459 -8.115 1.00 74.62 181 THR A N 1
ATOM 1417 C CA . THR A 1 181 ? 25.230 -6.386 -8.142 1.00 74.62 181 THR A CA 1
ATOM 1418 C C . THR A 1 181 ? 25.091 -7.493 -9.178 1.00 74.62 181 THR A C 1
ATOM 1420 O O . THR A 1 181 ? 26.053 -7.780 -9.883 1.00 74.62 181 THR A O 1
ATOM 1423 N N . LEU A 1 182 ? 23.913 -8.112 -9.279 1.00 78.44 182 LEU A N 1
ATOM 1424 C CA . LEU A 1 182 ? 23.703 -9.321 -10.082 1.00 78.44 182 LEU A CA 1
ATOM 1425 C C . LEU A 1 182 ? 22.853 -9.066 -11.325 1.00 78.44 182 LEU A C 1
ATOM 1427 O O . LEU A 1 182 ? 22.965 -9.797 -12.305 1.00 78.44 182 LEU A O 1
ATOM 1431 N N . THR A 1 183 ? 21.997 -8.041 -11.300 1.00 73.12 183 THR A N 1
ATOM 1432 C CA . THR A 1 183 ? 21.026 -7.817 -12.376 1.00 73.12 183 THR A CA 1
ATOM 1433 C C . THR A 1 183 ? 21.598 -6.899 -13.462 1.00 73.12 183 THR A C 1
ATOM 1435 O O . THR A 1 183 ? 21.944 -5.740 -13.182 1.00 73.12 183 THR A O 1
ATOM 1438 N N . PRO A 1 184 ? 21.656 -7.364 -14.726 1.00 77.25 184 PRO A N 1
ATOM 1439 C CA . PRO A 1 184 ? 22.050 -6.529 -15.851 1.00 77.25 184 PRO A CA 1
ATOM 1440 C C . PRO A 1 184 ? 21.152 -5.287 -15.970 1.00 77.25 184 PRO A C 1
ATOM 1442 O O . PRO A 1 184 ? 19.945 -5.397 -15.733 1.00 77.25 184 PRO A O 1
ATOM 1445 N N . PRO A 1 185 ? 21.679 -4.117 -16.386 1.00 71.38 185 PRO A N 1
ATOM 1446 C CA . PRO A 1 185 ? 20.927 -2.859 -16.424 1.00 71.38 185 PRO A CA 1
ATOM 1447 C C . PRO A 1 185 ? 19.572 -2.934 -17.138 1.00 71.38 185 PRO A C 1
ATOM 1449 O O . PRO A 1 185 ? 18.637 -2.241 -16.745 1.00 71.38 185 PRO A O 1
ATOM 1452 N N . GLN A 1 186 ? 19.449 -3.791 -18.156 1.00 73.31 186 GLN A N 1
ATOM 1453 C CA . GLN A 1 186 ? 18.227 -3.928 -18.952 1.00 73.31 186 GLN A CA 1
ATOM 1454 C C . GLN A 1 186 ? 17.113 -4.675 -18.195 1.00 73.31 186 GLN A C 1
AT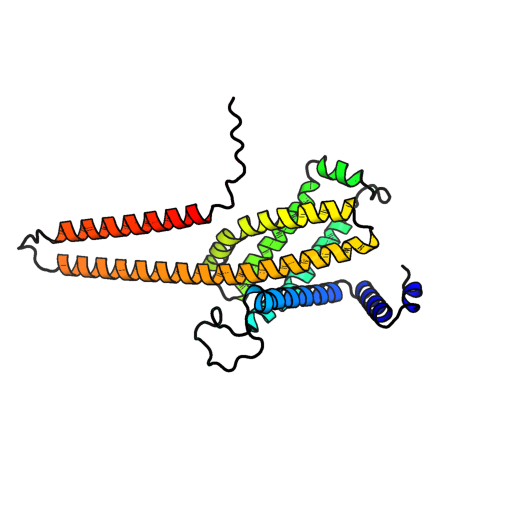OM 1456 O O . GLN A 1 186 ? 15.936 -4.446 -18.457 1.00 73.31 186 GLN A O 1
ATOM 1461 N N . HIS A 1 187 ? 17.469 -5.537 -17.235 1.00 75.69 187 HIS A N 1
ATOM 1462 C CA . HIS A 1 187 ? 16.526 -6.354 -16.461 1.00 75.69 187 HIS A CA 1
ATOM 1463 C C . HIS A 1 187 ? 16.148 -5.744 -15.108 1.00 75.69 187 HIS A C 1
ATOM 1465 O O . HIS A 1 187 ? 15.209 -6.215 -14.466 1.00 75.69 187 HIS A O 1
ATOM 1471 N N . ARG A 1 188 ? 16.816 -4.663 -14.686 1.00 77.62 188 ARG A N 1
ATOM 1472 C CA . ARG A 1 188 ? 16.624 -4.083 -13.349 1.00 77.62 188 ARG A CA 1
ATOM 1473 C C . ARG A 1 188 ? 15.203 -3.618 -13.066 1.00 77.62 188 ARG A C 1
ATOM 1475 O O . ARG A 1 188 ? 14.692 -3.774 -11.957 1.00 77.62 188 ARG A O 1
ATOM 1482 N N . LEU A 1 189 ? 14.553 -3.072 -14.093 1.00 77.69 189 LEU A N 1
ATOM 1483 C CA . LEU A 1 189 ? 13.153 -2.670 -14.016 1.00 77.69 189 LEU A CA 1
ATOM 1484 C C . LEU A 1 189 ? 12.244 -3.887 -13.825 1.00 77.69 189 LEU A C 1
ATOM 1486 O O . LEU A 1 189 ? 11.344 -3.841 -12.998 1.00 77.69 189 LEU A O 1
ATOM 1490 N N . ALA A 1 190 ? 12.492 -4.987 -14.538 1.00 80.75 190 ALA A N 1
ATOM 1491 C CA . ALA A 1 190 ? 11.670 -6.189 -14.430 1.00 80.75 190 ALA A CA 1
ATOM 1492 C C . ALA A 1 190 ? 11.734 -6.794 -13.018 1.00 80.75 190 ALA A C 1
ATOM 1494 O O . ALA A 1 190 ? 10.691 -7.090 -12.440 1.00 80.75 190 ALA A O 1
ATOM 1495 N N . VAL A 1 191 ? 12.933 -6.890 -12.428 1.00 82.31 191 VAL A N 1
ATOM 1496 C CA . VAL A 1 191 ? 13.111 -7.357 -11.040 1.00 82.31 191 VAL A CA 1
ATOM 1497 C C . VAL A 1 191 ? 12.363 -6.451 -10.061 1.00 82.31 191 VAL A C 1
ATOM 1499 O O . VAL A 1 191 ? 11.609 -6.940 -9.221 1.00 82.31 191 VAL A O 1
ATOM 1502 N N . GLN A 1 192 ? 12.496 -5.129 -10.213 1.00 83.00 192 GLN A N 1
ATOM 1503 C CA . GLN A 1 192 ? 11.805 -4.166 -9.356 1.00 83.00 192 GLN A CA 1
ATOM 1504 C C . GLN A 1 192 ? 10.277 -4.276 -9.464 1.00 83.00 192 GLN A C 1
ATOM 1506 O O . GLN A 1 192 ? 9.590 -4.217 -8.446 1.00 83.00 192 GLN A O 1
ATOM 1511 N N . GLN A 1 193 ? 9.734 -4.457 -10.672 1.00 87.06 193 GLN A N 1
ATOM 1512 C CA . GLN A 1 193 ? 8.292 -4.608 -10.881 1.00 87.06 193 GLN A CA 1
ATOM 1513 C C . GLN A 1 193 ? 7.758 -5.929 -10.304 1.00 87.06 193 GLN A C 1
ATOM 1515 O O . GLN A 1 193 ? 6.666 -5.936 -9.744 1.00 87.06 193 GLN A O 1
ATOM 1520 N N . LEU A 1 194 ? 8.521 -7.025 -10.388 1.00 89.19 194 LEU A N 1
ATOM 1521 C CA . LEU A 1 194 ? 8.141 -8.316 -9.800 1.00 89.19 194 LEU A CA 1
ATOM 1522 C C . LEU A 1 194 ? 8.088 -8.253 -8.270 1.00 89.19 194 LEU A C 1
ATOM 1524 O O . LEU A 1 194 ? 7.084 -8.633 -7.669 1.00 89.19 194 LEU A O 1
ATOM 1528 N N . VAL A 1 195 ? 9.137 -7.717 -7.639 1.00 90.12 195 VAL A N 1
ATOM 1529 C CA . VAL A 1 195 ? 9.151 -7.507 -6.182 1.00 90.12 195 VAL A CA 1
ATOM 1530 C C . VAL A 1 195 ? 8.060 -6.516 -5.772 1.00 90.12 195 VAL A C 1
ATOM 1532 O O . VAL A 1 195 ? 7.359 -6.737 -4.786 1.00 90.12 195 VAL A O 1
ATOM 1535 N N . GLY A 1 196 ? 7.858 -5.458 -6.561 1.00 88.56 196 GLY A N 1
ATOM 1536 C CA . GLY A 1 196 ? 6.799 -4.475 -6.353 1.00 88.56 196 GLY A CA 1
ATOM 1537 C C . GLY A 1 196 ? 5.396 -5.082 -6.385 1.00 88.56 196 GLY A C 1
ATOM 1538 O O . GLY A 1 196 ? 4.564 -4.723 -5.558 1.00 88.56 196 GLY A O 1
ATOM 1539 N N . LEU A 1 197 ? 5.133 -6.048 -7.270 1.00 91.75 197 LEU A N 1
ATOM 1540 C CA . LEU A 1 197 ? 3.857 -6.764 -7.302 1.00 91.75 197 LEU A CA 1
ATOM 1541 C C . LEU A 1 197 ? 3.630 -7.584 -6.022 1.00 91.75 197 LEU A C 1
ATOM 1543 O O . LEU A 1 197 ? 2.538 -7.549 -5.447 1.00 91.75 197 LEU A O 1
ATOM 1547 N N . GLY A 1 198 ? 4.667 -8.275 -5.542 1.00 92.38 198 GLY A N 1
ATOM 1548 C CA . GLY A 1 198 ? 4.624 -8.975 -4.257 1.00 92.38 198 GLY A CA 1
ATOM 1549 C C . GLY A 1 198 ? 4.363 -8.016 -3.092 1.00 92.38 198 GLY A C 1
ATOM 1550 O O . GLY A 1 198 ? 3.518 -8.288 -2.240 1.00 92.38 198 GLY A O 1
ATOM 1551 N N . TRP A 1 199 ? 5.012 -6.848 -3.094 1.00 92.06 199 TRP A N 1
ATOM 1552 C CA . TRP A 1 199 ? 4.782 -5.812 -2.087 1.00 92.06 199 TRP A CA 1
ATOM 1553 C C . TRP A 1 199 ? 3.353 -5.259 -2.127 1.00 92.06 199 TRP A C 1
ATOM 1555 O O . TRP A 1 199 ? 2.714 -5.183 -1.083 1.00 92.06 199 TRP A O 1
ATOM 1565 N N . ASN A 1 200 ? 2.819 -4.943 -3.311 1.00 92.31 200 ASN A N 1
ATOM 1566 C CA . ASN A 1 200 ? 1.438 -4.474 -3.484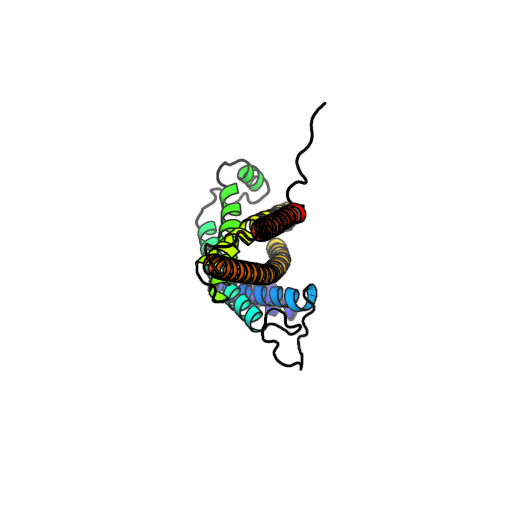 1.00 92.31 200 ASN A CA 1
ATOM 1567 C C . ASN A 1 200 ? 0.414 -5.494 -2.965 1.00 92.31 200 ASN A C 1
ATOM 1569 O O . ASN A 1 200 ? -0.567 -5.126 -2.318 1.00 92.31 200 ASN A O 1
ATOM 1573 N N . THR A 1 201 ? 0.676 -6.780 -3.206 1.00 91.50 201 THR A N 1
ATOM 1574 C CA . THR A 1 201 ? -0.121 -7.892 -2.674 1.00 91.50 201 THR A CA 1
ATOM 1575 C C . THR A 1 201 ? -0.075 -7.911 -1.143 1.00 91.50 201 THR A C 1
ATOM 1577 O O . THR A 1 201 ? -1.114 -7.939 -0.482 1.00 91.50 201 THR A O 1
ATOM 1580 N N . TYR A 1 202 ? 1.129 -7.824 -0.568 1.00 91.94 202 TYR A N 1
ATOM 1581 C CA . TYR A 1 202 ? 1.343 -7.809 0.878 1.00 91.94 202 TYR A CA 1
ATOM 1582 C C . TYR A 1 202 ? 0.654 -6.621 1.566 1.00 91.94 202 TYR A C 1
ATOM 1584 O O . TYR A 1 202 ? -0.071 -6.818 2.540 1.00 91.94 202 TYR A O 1
ATOM 1592 N N . ILE A 1 203 ? 0.839 -5.392 1.072 1.00 90.19 203 ILE A N 1
ATOM 1593 C CA . ILE A 1 203 ? 0.249 -4.198 1.697 1.00 90.19 203 ILE A CA 1
ATOM 1594 C C . ILE A 1 203 ? -1.272 -4.174 1.563 1.00 90.19 203 ILE A C 1
ATOM 1596 O O . ILE A 1 203 ? -1.945 -3.741 2.495 1.00 90.19 203 ILE A O 1
ATOM 1600 N N . SER A 1 204 ? -1.825 -4.680 0.455 1.00 89.19 204 SER A N 1
ATOM 1601 C CA . SER A 1 204 ? -3.272 -4.838 0.303 1.00 89.19 204 SER A CA 1
ATOM 1602 C C . SER A 1 204 ? -3.823 -5.814 1.351 1.00 89.19 204 SER A C 1
ATOM 1604 O O . SER A 1 204 ? -4.750 -5.466 2.088 1.00 89.19 204 SER A O 1
ATOM 1606 N N . TYR A 1 205 ? -3.223 -7.005 1.462 1.00 89.12 205 TYR A N 1
ATOM 1607 C CA . TYR A 1 205 ? -3.600 -8.009 2.459 1.00 89.12 205 TYR A CA 1
ATOM 1608 C C . TYR A 1 205 ? -3.515 -7.451 3.885 1.00 89.12 205 TYR A C 1
ATOM 1610 O O . TYR A 1 205 ? -4.483 -7.509 4.644 1.00 89.12 205 TYR A O 1
ATOM 1618 N N . MET A 1 206 ? -2.384 -6.832 4.234 1.00 88.88 206 MET A N 1
ATOM 1619 C CA . MET A 1 206 ? -2.179 -6.241 5.555 1.00 88.88 206 MET A CA 1
ATOM 1620 C C . MET A 1 206 ? -3.154 -5.107 5.848 1.00 88.88 206 MET A C 1
ATOM 1622 O O . MET A 1 206 ? -3.586 -4.964 6.989 1.00 88.88 206 MET A O 1
ATOM 1626 N N . ASN A 1 207 ? -3.518 -4.305 4.847 1.00 88.69 207 ASN A N 1
ATOM 1627 C CA . ASN A 1 207 ? -4.490 -3.235 5.022 1.00 88.69 207 ASN A CA 1
ATOM 1628 C C . ASN A 1 207 ? -5.847 -3.782 5.472 1.00 88.69 207 ASN A C 1
ATOM 1630 O O . ASN A 1 207 ? -6.405 -3.301 6.456 1.00 88.69 207 ASN A O 1
ATOM 1634 N N . ASN A 1 208 ? -6.332 -4.822 4.795 1.00 86.38 208 ASN A N 1
ATOM 1635 C CA . ASN A 1 208 ? -7.589 -5.477 5.141 1.00 86.38 208 ASN A CA 1
ATOM 1636 C C . ASN A 1 208 ? -7.507 -6.222 6.481 1.00 86.38 208 ASN A C 1
ATOM 1638 O O . ASN A 1 208 ? -8.413 -6.134 7.306 1.00 86.38 208 ASN A O 1
ATOM 1642 N N . PHE A 1 209 ? -6.392 -6.906 6.735 1.00 85.75 209 PHE A N 1
ATOM 1643 C CA . PHE A 1 209 ? -6.150 -7.587 8.004 1.00 85.75 209 PHE A CA 1
ATOM 1644 C C . PHE A 1 209 ? -6.166 -6.613 9.195 1.00 85.75 209 PHE A C 1
ATOM 1646 O O . PHE A 1 209 ? -6.828 -6.862 10.202 1.00 85.75 209 PHE A O 1
ATOM 1653 N N . ASN A 1 210 ? -5.492 -5.467 9.068 1.00 85.44 210 ASN A N 1
ATOM 1654 C CA . ASN A 1 210 ? -5.468 -4.439 10.108 1.00 85.44 210 ASN A CA 1
ATOM 1655 C C . ASN A 1 210 ? -6.844 -3.787 10.304 1.00 85.44 210 ASN A C 1
ATOM 1657 O O . ASN A 1 210 ? -7.193 -3.447 11.431 1.00 85.44 210 ASN A O 1
ATOM 1661 N N . ASN A 1 211 ? -7.650 -3.647 9.246 1.00 84.94 211 ASN A N 1
ATOM 1662 C CA . ASN A 1 211 ? -9.023 -3.153 9.372 1.00 84.94 211 ASN A CA 1
ATOM 1663 C C . ASN A 1 211 ? -9.893 -4.078 10.219 1.00 84.94 211 ASN A C 1
ATOM 1665 O O . ASN A 1 211 ? -10.535 -3.600 11.151 1.00 84.94 211 ASN A O 1
ATOM 1669 N N . ARG A 1 212 ? -9.853 -5.389 9.951 1.00 83.25 212 ARG A N 1
ATOM 1670 C CA . ARG A 1 212 ? -10.570 -6.389 10.756 1.00 83.25 212 ARG A CA 1
ATOM 1671 C C . ARG A 1 212 ? -10.147 -6.327 12.221 1.00 83.25 212 ARG A C 1
ATOM 1673 O O . ARG A 1 212 ? -10.990 -6.287 13.107 1.00 83.25 212 ARG A O 1
ATOM 1680 N N . ARG A 1 213 ? -8.841 -6.230 12.488 1.00 82.19 213 ARG A N 1
ATOM 1681 C CA . ARG A 1 213 ? -8.314 -6.097 13.857 1.00 82.19 213 ARG A CA 1
ATOM 1682 C C . ARG A 1 213 ? -8.804 -4.841 14.567 1.00 82.19 213 ARG A C 1
ATOM 1684 O O . ARG A 1 213 ? -9.189 -4.922 15.727 1.00 82.19 213 ARG A O 1
ATOM 1691 N N . LEU A 1 214 ? -8.781 -3.695 13.887 1.00 83.81 214 LEU A N 1
ATOM 1692 C CA . LEU A 1 214 ? -9.268 -2.434 14.448 1.00 83.81 214 LEU A CA 1
ATOM 1693 C C . LEU A 1 214 ? -10.764 -2.496 14.757 1.00 83.81 214 LEU A C 1
ATOM 1695 O O . LEU A 1 214 ? -11.175 -2.033 15.814 1.00 83.81 214 LEU A O 1
ATOM 1699 N N . LYS A 1 215 ? -11.560 -3.105 13.872 1.00 83.00 215 LYS A N 1
ATOM 1700 C CA . LYS A 1 215 ? -12.993 -3.321 14.100 1.00 83.00 215 LYS A CA 1
ATOM 1701 C C . LYS A 1 215 ? -13.255 -4.204 15.317 1.00 83.00 215 LYS A C 1
ATOM 1703 O O . LYS A 1 215 ? -14.052 -3.829 16.168 1.00 83.00 215 LYS A O 1
ATOM 1708 N N . LEU A 1 216 ? -12.551 -5.332 15.434 1.00 82.88 216 LEU A N 1
ATOM 1709 C CA . LEU A 1 216 ? -12.679 -6.232 16.585 1.00 82.88 216 LEU A CA 1
ATOM 1710 C C . LEU A 1 216 ? -12.283 -5.538 17.894 1.00 82.88 216 LEU A C 1
ATOM 1712 O O . LEU A 1 216 ? -13.025 -5.606 18.866 1.00 82.88 216 LEU A O 1
ATOM 1716 N N . ALA A 1 217 ? -11.166 -4.806 17.902 1.00 81.06 217 ALA A N 1
ATOM 1717 C CA . ALA A 1 217 ? -10.733 -4.048 19.075 1.00 81.06 217 ALA A CA 1
ATOM 1718 C C . ALA A 1 217 ? -11.739 -2.949 19.464 1.00 81.06 217 ALA A C 1
ATOM 1720 O O . ALA A 1 217 ? -11.991 -2.733 20.648 1.00 81.06 217 ALA A O 1
ATOM 1721 N N . ALA A 1 218 ? -12.342 -2.272 18.481 1.00 82.31 218 ALA A N 1
ATOM 1722 C CA . ALA A 1 218 ? -13.389 -1.285 18.727 1.00 82.31 218 ALA A CA 1
ATOM 1723 C C . ALA A 1 218 ? -14.660 -1.929 19.308 1.00 82.31 218 ALA A C 1
ATOM 1725 O O . ALA A 1 218 ? -15.248 -1.379 20.237 1.00 82.31 218 ALA A O 1
ATOM 1726 N N . ALA A 1 219 ? -15.051 -3.109 18.816 1.00 83.19 219 ALA A N 1
ATOM 1727 C CA . ALA A 1 219 ? -16.187 -3.862 19.344 1.00 83.19 219 ALA A CA 1
ATOM 1728 C C . ALA A 1 219 ? -15.947 -4.343 20.786 1.00 83.19 219 ALA A C 1
ATOM 1730 O O . ALA A 1 219 ? -16.826 -4.208 21.636 1.00 83.19 219 ALA A O 1
ATOM 1731 N N . GLU A 1 220 ? -14.746 -4.845 21.091 1.00 82.44 220 GLU A N 1
ATOM 1732 C CA . GLU A 1 220 ? -14.356 -5.233 22.453 1.00 82.44 220 GLU A CA 1
ATOM 1733 C C . GLU A 1 220 ? -14.361 -4.036 23.413 1.00 82.44 220 GLU A C 1
ATOM 1735 O O . GLU A 1 220 ? -14.846 -4.153 24.541 1.00 82.44 220 GLU A O 1
ATOM 1740 N N . LEU A 1 221 ? -13.871 -2.874 22.967 1.00 80.19 221 LEU A N 1
ATOM 1741 C CA . LEU A 1 221 ? -13.894 -1.648 23.763 1.00 80.19 221 LEU A CA 1
ATOM 1742 C C . LEU A 1 221 ? -15.328 -1.182 24.035 1.00 80.19 221 LEU A C 1
ATOM 1744 O O . LEU A 1 221 ? -15.648 -0.852 25.174 1.00 80.19 221 LEU A O 1
ATOM 1748 N N . ALA A 1 222 ? -16.197 -1.199 23.022 1.00 83.94 222 ALA A N 1
ATOM 1749 C CA . ALA A 1 222 ? -17.602 -0.833 23.176 1.00 83.94 222 ALA A CA 1
ATOM 1750 C C . ALA A 1 222 ? -18.330 -1.774 24.153 1.00 83.94 222 ALA A C 1
ATOM 1752 O O . ALA A 1 222 ? -19.072 -1.313 25.018 1.00 83.94 222 ALA A O 1
ATOM 1753 N N . ALA A 1 223 ? -18.064 -3.082 24.078 1.00 82.56 223 ALA A N 1
ATOM 1754 C CA . ALA A 1 223 ? -18.611 -4.060 25.016 1.00 82.56 223 ALA A CA 1
ATOM 1755 C C . ALA A 1 223 ? -18.102 -3.840 26.452 1.00 82.56 223 ALA A C 1
ATOM 1757 O O . ALA A 1 223 ? -18.871 -3.956 27.405 1.00 82.56 223 ALA A O 1
ATOM 1758 N N . ALA A 1 224 ? -16.822 -3.490 26.623 1.00 77.75 224 ALA A N 1
ATOM 1759 C CA . ALA A 1 224 ? -16.258 -3.163 27.931 1.00 77.75 224 ALA A CA 1
ATOM 1760 C C . ALA A 1 224 ? -16.873 -1.885 28.524 1.00 77.75 224 ALA A C 1
ATOM 1762 O O . ALA A 1 224 ? -17.204 -1.865 29.706 1.00 77.75 224 ALA A O 1
ATOM 1763 N N . GLN A 1 225 ? -17.076 -0.850 27.703 1.00 83.75 225 GLN A N 1
ATOM 1764 C CA . GLN A 1 225 ? -17.725 0.398 28.112 1.00 83.75 225 GLN A CA 1
ATOM 1765 C C . GLN A 1 225 ? -19.196 0.186 28.483 1.00 83.75 225 GLN A C 1
ATOM 1767 O O . GLN A 1 225 ? -19.659 0.744 29.474 1.00 83.75 225 GLN A O 1
ATOM 1772 N N . ALA A 1 226 ? -19.921 -0.648 27.733 1.00 83.88 226 ALA A N 1
ATOM 1773 C CA . ALA A 1 226 ? -21.294 -1.019 28.068 1.00 83.88 226 ALA A CA 1
ATOM 1774 C C . ALA A 1 226 ? -21.361 -1.768 29.409 1.00 83.88 226 ALA A C 1
ATOM 1776 O O . ALA A 1 226 ? -22.163 -1.413 30.267 1.00 83.88 226 ALA A O 1
ATOM 1777 N N . ALA A 1 227 ? -20.463 -2.734 29.633 1.00 83.25 227 ALA A N 1
ATOM 1778 C CA . ALA A 1 227 ? -20.383 -3.458 30.900 1.00 83.25 227 ALA A CA 1
ATOM 1779 C C . ALA A 1 227 ? -20.011 -2.544 32.085 1.00 83.25 227 ALA A C 1
ATOM 1781 O O . ALA A 1 227 ? -20.527 -2.720 33.187 1.00 83.25 227 ALA A O 1
ATOM 1782 N N . GLU A 1 228 ? -19.132 -1.558 31.877 1.00 77.12 228 GLU A N 1
ATOM 1783 C CA . GLU A 1 228 ? -18.794 -0.556 32.894 1.00 77.12 228 GLU A CA 1
ATOM 1784 C C . GLU A 1 228 ? -19.984 0.363 33.204 1.00 77.12 228 GLU A C 1
ATOM 1786 O O . GLU A 1 228 ? -20.263 0.618 34.375 1.00 77.12 228 GLU A O 1
ATOM 1791 N N . ALA A 1 229 ? -20.729 0.802 32.185 1.00 81.25 229 ALA A N 1
ATOM 1792 C CA . ALA A 1 229 ? -21.941 1.600 32.357 1.00 81.25 229 ALA A CA 1
ATOM 1793 C C . ALA A 1 229 ? -23.045 0.825 33.096 1.00 81.25 229 ALA A C 1
ATOM 1795 O O . ALA A 1 229 ? -23.677 1.373 33.996 1.00 81.25 229 ALA A O 1
ATOM 1796 N N . GLU A 1 230 ? -23.240 -0.459 32.779 1.00 80.69 230 GLU A N 1
ATOM 1797 C CA . GLU A 1 230 ? -24.158 -1.343 33.506 1.00 80.69 230 GLU A CA 1
ATOM 1798 C C . GLU A 1 230 ? -23.718 -1.553 34.961 1.00 80.69 230 GLU A C 1
ATOM 1800 O O . GLU A 1 230 ? -24.548 -1.504 35.869 1.00 80.69 230 GLU A O 1
ATOM 1805 N N . ALA A 1 231 ? -22.417 -1.732 35.214 1.00 75.75 231 ALA A N 1
ATOM 1806 C CA . ALA A 1 231 ? -21.879 -1.868 36.566 1.00 75.75 231 ALA A CA 1
ATOM 1807 C C . ALA A 1 231 ? -22.019 -0.574 37.387 1.00 75.75 231 ALA A C 1
ATOM 1809 O O . ALA A 1 231 ? -22.344 -0.636 38.575 1.00 75.75 231 ALA A O 1
ATOM 1810 N N . LEU A 1 232 ? -21.812 0.593 36.767 1.00 76.62 232 LEU A N 1
ATOM 1811 C CA . LEU A 1 232 ? -22.052 1.905 37.374 1.00 76.62 232 LEU A CA 1
ATOM 1812 C C . LEU A 1 232 ? -23.536 2.119 37.671 1.00 76.62 232 LEU A C 1
ATOM 1814 O O . LEU A 1 232 ? -23.863 2.486 38.796 1.00 76.62 232 LEU A O 1
ATOM 1818 N N . ALA A 1 233 ? -24.426 1.809 36.725 1.00 76.31 233 ALA A N 1
ATOM 1819 C CA . ALA A 1 233 ? -25.871 1.897 36.919 1.00 76.31 233 ALA A CA 1
ATOM 1820 C C . ALA A 1 233 ? -26.345 0.953 38.033 1.00 76.31 233 ALA A C 1
ATOM 1822 O O . ALA A 1 233 ? -27.092 1.362 38.916 1.00 76.31 233 ALA A O 1
ATOM 1823 N N . HIS A 1 234 ? -25.858 -0.290 38.066 1.00 73.81 234 HIS A N 1
ATOM 1824 C CA . HIS A 1 234 ? -26.151 -1.227 39.150 1.00 73.81 234 HIS A CA 1
ATOM 1825 C C . HIS A 1 234 ? -25.574 -0.742 40.492 1.00 73.81 234 HIS A C 1
ATOM 1827 O O . HIS A 1 234 ? -26.216 -0.885 41.528 1.00 73.81 234 HIS A O 1
ATOM 1833 N N . GLY A 1 235 ? -24.386 -0.132 40.498 1.00 61.44 235 GLY A N 1
ATOM 1834 C CA . GLY A 1 235 ? -23.777 0.473 41.685 1.00 61.44 235 GLY A CA 1
ATOM 1835 C C . GLY A 1 235 ? -24.521 1.709 42.206 1.00 61.44 235 GLY A C 1
ATOM 1836 O O . GLY A 1 235 ? -24.632 1.881 43.419 1.00 61.44 235 GLY A O 1
ATOM 1837 N N . GLU A 1 236 ? -25.061 2.550 41.323 1.00 54.12 236 GLU A N 1
ATOM 1838 C CA . GLU A 1 236 ? -25.944 3.672 41.669 1.00 54.12 236 GLU A CA 1
ATOM 1839 C C . GLU A 1 236 ? -27.301 3.183 42.177 1.00 54.12 236 GLU A C 1
ATOM 1841 O O . GLU A 1 236 ? -27.763 3.658 43.213 1.00 54.12 236 GLU A O 1
ATOM 1846 N N . ILE A 1 237 ? -27.893 2.174 41.530 1.00 52.59 237 ILE A N 1
ATOM 1847 C CA . ILE A 1 237 ? -29.132 1.535 41.988 1.00 52.59 237 ILE A CA 1
ATOM 1848 C C . ILE A 1 237 ? -28.928 0.934 43.387 1.00 52.59 237 ILE A C 1
ATOM 1850 O O . ILE A 1 237 ? -29.708 1.230 44.287 1.00 52.59 237 ILE A O 1
ATOM 1854 N N . VAL A 1 238 ? -27.847 0.185 43.631 1.00 52.75 238 VAL A N 1
ATOM 1855 C CA . VAL A 1 238 ? -27.523 -0.367 44.962 1.00 52.75 238 VAL A CA 1
ATOM 1856 C C . VAL A 1 238 ? -27.271 0.732 46.001 1.00 52.75 238 VAL A C 1
ATOM 1858 O O . VAL A 1 238 ? -27.700 0.584 47.139 1.00 52.75 238 VAL A O 1
ATOM 1861 N N . ARG A 1 239 ? -26.629 1.852 45.640 1.00 51.69 239 ARG A N 1
ATOM 1862 C CA . ARG A 1 239 ? -26.449 3.005 46.547 1.00 51.69 239 ARG A CA 1
ATOM 1863 C C . ARG A 1 239 ? -27.749 3.760 46.833 1.00 51.69 239 ARG A C 1
ATOM 1865 O O . ARG A 1 239 ? -27.852 4.388 47.881 1.00 51.69 239 ARG A O 1
ATOM 1872 N N . SER A 1 240 ? -28.717 3.707 45.919 1.00 49.03 240 SER A N 1
ATOM 1873 C CA . SER A 1 240 ? -30.055 4.281 46.106 1.00 49.03 240 SER A CA 1
ATOM 1874 C C . SER A 1 240 ? -30.986 3.390 46.945 1.00 49.03 240 SER A C 1
ATOM 1876 O O . SER A 1 240 ? -31.974 3.883 47.488 1.00 49.03 240 SER A O 1
ATOM 1878 N N . ILE A 1 241 ? -30.653 2.101 47.109 1.00 50.31 241 ILE A N 1
ATOM 1879 C CA . ILE A 1 241 ? -31.367 1.148 47.969 1.00 50.31 241 ILE A CA 1
ATOM 1880 C C . ILE A 1 241 ? -30.804 1.243 49.404 1.00 50.31 241 ILE A C 1
ATOM 1882 O O . ILE A 1 241 ? -29.916 0.503 49.808 1.00 50.31 241 ILE A O 1
ATOM 1886 N N . ASP A 1 242 ? -31.375 2.202 50.135 1.00 45.03 242 ASP A N 1
ATOM 1887 C CA . ASP A 1 242 ? -31.529 2.349 51.595 1.00 45.03 242 ASP A CA 1
ATOM 1888 C C . ASP A 1 242 ? -30.281 2.489 52.528 1.00 45.03 242 ASP A C 1
ATOM 1890 O O . ASP A 1 242 ? -29.532 1.532 52.743 1.00 45.03 242 ASP A O 1
ATOM 1894 N N . PRO A 1 243 ? -30.099 3.643 53.215 1.00 47.91 243 PRO A N 1
ATOM 1895 C CA . PRO A 1 243 ? -29.058 3.871 54.233 1.00 47.91 243 PRO A CA 1
ATOM 1896 C C . PRO A 1 243 ? -29.214 3.097 55.566 1.00 47.91 243 PRO A C 1
ATOM 1898 O O . PRO A 1 243 ? -28.430 3.330 56.488 1.00 47.91 243 PRO A O 1
ATOM 1901 N N . ALA A 1 244 ? -30.175 2.175 55.700 1.00 45.75 244 ALA A N 1
ATOM 1902 C CA . ALA A 1 244 ? -30.481 1.491 56.965 1.00 45.75 244 ALA A CA 1
ATOM 1903 C C . ALA A 1 244 ? -30.012 0.018 57.083 1.00 45.75 244 ALA A C 1
ATOM 1905 O O . ALA A 1 244 ? -30.231 -0.602 58.131 1.00 45.75 244 ALA A O 1
ATOM 1906 N N . HIS A 1 245 ? -29.359 -0.573 56.069 1.00 44.38 245 HIS A N 1
ATOM 1907 C CA . HIS A 1 245 ? -28.905 -1.975 56.149 1.00 44.38 245 HIS A CA 1
ATOM 1908 C C . HIS A 1 245 ? -27.560 -2.248 55.443 1.00 44.38 245 HIS A C 1
ATOM 1910 O O . HIS A 1 245 ? -27.459 -2.093 54.227 1.00 44.38 245 HIS A O 1
ATOM 1916 N N . PRO A 1 246 ? -26.504 -2.702 56.154 1.00 41.25 246 PRO A N 1
ATOM 1917 C CA . PRO A 1 246 ? -25.196 -2.916 55.549 1.00 41.25 246 PRO A CA 1
ATOM 1918 C C . PRO A 1 246 ? -25.158 -4.273 54.832 1.00 41.25 246 PRO A C 1
ATOM 1920 O O . PRO A 1 246 ? -24.995 -5.328 55.449 1.00 41.25 246 PRO A O 1
ATOM 1923 N N . ALA A 1 247 ? -25.288 -4.261 53.504 1.00 43.50 247 ALA A N 1
ATOM 1924 C CA . ALA A 1 247 ? -25.124 -5.454 52.680 1.00 43.50 247 ALA A CA 1
ATOM 1925 C C . ALA A 1 247 ? -23.648 -5.895 52.653 1.00 43.50 247 ALA A C 1
ATOM 1927 O O . ALA A 1 247 ? -22.851 -5.441 51.837 1.00 43.50 247 ALA A O 1
ATOM 1928 N N . LYS A 1 248 ? -23.291 -6.838 53.530 1.00 44.81 248 LYS A N 1
A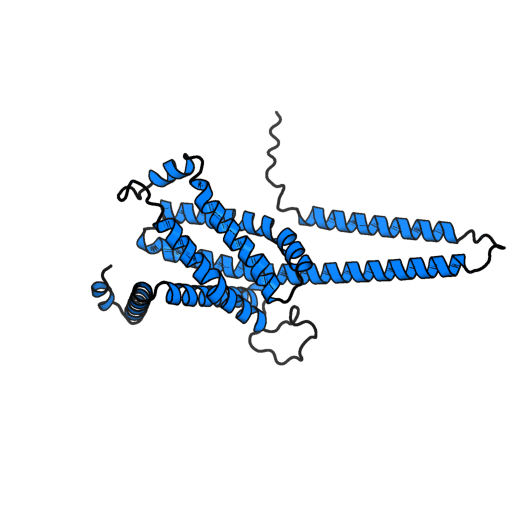TOM 1929 C CA . LYS A 1 248 ? -21.959 -7.471 53.624 1.00 44.81 248 LYS A CA 1
ATOM 1930 C C . LYS A 1 248 ? -21.482 -8.148 52.322 1.00 44.81 248 LYS A C 1
ATOM 1932 O O . LYS A 1 248 ? -20.301 -8.442 52.202 1.00 44.81 248 LYS A O 1
ATOM 1937 N N . GLY A 1 249 ? -22.375 -8.374 51.353 1.00 45.34 249 GLY A N 1
ATOM 1938 C CA . GLY A 1 249 ? -22.069 -8.998 50.057 1.00 45.34 249 GLY A CA 1
ATOM 1939 C C . GLY A 1 249 ? -21.650 -8.038 48.933 1.00 45.34 249 GLY A C 1
ATOM 1940 O O . GLY A 1 249 ? -21.183 -8.503 47.896 1.00 45.34 249 GLY A O 1
ATOM 1941 N N . SER A 1 250 ? -21.788 -6.715 49.099 1.00 49.38 250 SER A N 1
ATOM 1942 C CA . SER A 1 250 ? -21.500 -5.746 48.025 1.00 49.38 250 SER A CA 1
ATOM 1943 C C . SER A 1 250 ? -20.001 -5.502 47.822 1.00 49.38 250 SER A C 1
ATOM 1945 O O . SER A 1 250 ? -19.537 -5.433 46.687 1.00 49.38 250 SER A O 1
ATOM 1947 N N . HIS A 1 251 ? -19.219 -5.452 48.902 1.00 50.25 251 HIS A N 1
ATOM 1948 C CA . HIS A 1 251 ? -17.766 -5.271 48.824 1.00 50.25 251 HIS A CA 1
ATOM 1949 C C . HIS A 1 251 ? -17.057 -6.471 48.186 1.00 50.25 251 HIS A C 1
ATOM 1951 O O . HIS A 1 251 ? -16.171 -6.291 47.354 1.00 50.25 251 HIS A O 1
ATOM 1957 N N . GLU A 1 252 ? -17.484 -7.690 48.520 1.00 50.25 252 GLU A N 1
ATOM 1958 C CA . GLU A 1 252 ? -16.887 -8.922 47.995 1.00 50.25 252 GLU A CA 1
ATOM 1959 C C . GLU A 1 252 ? -17.179 -9.094 46.494 1.00 50.25 252 GLU A C 1
ATOM 1961 O O . GLU A 1 252 ? -16.316 -9.517 45.725 1.00 50.25 252 GLU A O 1
ATOM 1966 N N . ALA A 1 253 ? -18.376 -8.693 46.048 1.00 50.72 253 ALA A N 1
ATOM 1967 C CA . ALA A 1 253 ? -18.753 -8.694 44.637 1.00 50.72 253 ALA A CA 1
ATOM 1968 C C . ALA A 1 253 ? -17.970 -7.649 43.821 1.00 50.72 253 ALA A C 1
ATOM 1970 O O . ALA A 1 253 ? -17.497 -7.959 42.724 1.00 50.72 253 ALA A O 1
ATOM 1971 N N . VAL A 1 254 ? -17.781 -6.443 44.368 1.00 53.75 254 VAL A N 1
ATOM 1972 C CA . VAL A 1 254 ? -16.996 -5.372 43.729 1.00 53.75 254 VAL A CA 1
ATOM 1973 C C . VAL A 1 254 ? -15.522 -5.768 43.616 1.00 53.75 254 VAL A C 1
ATOM 1975 O O . VAL A 1 254 ? -14.936 -5.643 42.542 1.00 53.75 254 VAL A O 1
ATOM 1978 N N . GLU A 1 255 ? -14.942 -6.350 44.667 1.00 58.25 255 GLU A N 1
ATOM 1979 C CA . GLU A 1 255 ? -13.552 -6.819 44.648 1.00 58.25 255 GLU A CA 1
ATOM 1980 C C . GLU A 1 255 ? -13.337 -7.943 43.618 1.00 58.25 255 GLU A C 1
ATOM 1982 O O . GLU A 1 255 ? -12.325 -7.979 42.911 1.00 58.25 255 GLU A O 1
ATOM 1987 N N . LYS A 1 256 ? -14.316 -8.846 43.476 1.00 62.53 256 LYS A N 1
ATOM 1988 C CA . LYS A 1 256 ? -14.277 -9.928 42.482 1.00 62.53 256 LYS A CA 1
ATOM 1989 C C . LYS A 1 256 ? -14.381 -9.393 41.051 1.00 62.53 256 LYS A C 1
ATOM 1991 O O . LYS A 1 256 ? -13.669 -9.880 40.173 1.00 62.53 256 LYS A O 1
ATOM 1996 N N . ALA A 1 257 ? -15.213 -8.374 40.823 1.00 55.44 257 ALA A N 1
ATOM 1997 C CA . ALA A 1 257 ? -15.336 -7.704 39.531 1.00 55.44 257 ALA A CA 1
ATOM 1998 C C . ALA A 1 257 ? -14.047 -6.952 39.151 1.00 55.44 257 ALA A C 1
ATOM 2000 O O . ALA A 1 257 ? -13.567 -7.089 38.026 1.00 55.44 257 ALA A O 1
ATOM 2001 N N . GLN A 1 258 ? -13.423 -6.242 40.096 1.00 57.81 258 GLN A N 1
ATOM 2002 C CA . GLN A 1 258 ? -12.140 -5.565 39.873 1.00 57.81 258 GLN A CA 1
ATOM 2003 C C . GLN A 1 258 ? -11.008 -6.547 39.557 1.00 57.81 258 GLN A C 1
ATOM 2005 O O . GLN A 1 258 ? -10.265 -6.335 38.597 1.00 57.81 258 GLN A O 1
ATOM 2010 N N . LYS A 1 259 ? -10.932 -7.670 40.282 1.00 67.00 259 LYS A N 1
ATOM 2011 C CA . LYS A 1 259 ? -9.973 -8.746 39.987 1.00 67.00 259 LYS A CA 1
ATOM 2012 C C . LYS A 1 259 ? -10.168 -9.340 38.589 1.00 67.00 259 LYS A C 1
ATOM 2014 O O . LYS A 1 259 ? -9.187 -9.665 37.922 1.00 67.00 259 LYS A O 1
ATOM 2019 N N . GLU A 1 260 ? -11.407 -9.468 38.117 1.00 62.72 260 GLU A N 1
ATOM 2020 C CA . GLU A 1 260 ? -11.695 -9.984 36.774 1.00 62.72 260 GLU A CA 1
ATOM 2021 C C . GLU A 1 260 ? -11.313 -8.978 35.673 1.00 62.72 260 GLU A C 1
ATOM 2023 O O . GLU A 1 260 ? -10.744 -9.369 34.651 1.00 62.72 260 GLU A O 1
ATOM 2028 N N . VAL A 1 261 ? -11.534 -7.677 35.896 1.00 63.84 261 VAL A N 1
ATOM 2029 C CA . VAL A 1 261 ? -11.098 -6.610 34.977 1.00 63.84 261 VAL A CA 1
ATOM 2030 C C . VAL A 1 261 ? -9.571 -6.550 34.878 1.00 63.84 261 VAL A C 1
ATOM 2032 O O . VAL A 1 261 ? -9.032 -6.504 33.769 1.00 63.84 261 VAL A O 1
ATOM 2035 N N . GLU A 1 262 ? -8.851 -6.625 36.001 1.00 66.38 262 GLU A N 1
ATOM 2036 C CA . GLU A 1 262 ? -7.382 -6.664 35.992 1.00 66.38 262 GLU A CA 1
ATOM 2037 C C . GLU A 1 262 ? -6.841 -7.909 35.286 1.00 66.38 262 GLU A C 1
ATOM 2039 O O . GLU A 1 262 ? -5.908 -7.824 34.485 1.00 66.38 262 GLU A O 1
ATOM 2044 N N . LYS A 1 263 ? -7.469 -9.069 35.504 1.00 76.06 263 LYS A N 1
ATOM 2045 C CA . LYS A 1 263 ? -7.098 -10.316 34.828 1.00 76.06 263 LYS A CA 1
ATOM 2046 C C . LYS A 1 263 ? -7.284 -10.221 33.311 1.00 76.06 263 LYS A C 1
ATOM 2048 O O . LYS A 1 263 ? -6.463 -10.752 32.559 1.00 76.06 263 LYS A O 1
ATOM 2053 N N . ARG A 1 264 ? -8.335 -9.535 32.850 1.00 60.78 264 ARG A N 1
ATOM 2054 C CA . ARG A 1 264 ? -8.591 -9.294 31.421 1.00 60.78 264 ARG A CA 1
ATOM 2055 C C . ARG A 1 264 ? -7.598 -8.304 30.816 1.00 60.78 264 ARG A C 1
ATOM 2057 O O . ARG A 1 264 ? -7.063 -8.606 29.751 1.00 60.78 264 ARG A O 1
ATOM 2064 N N . LYS A 1 265 ? -7.263 -7.211 31.514 1.00 62.16 265 LYS A N 1
ATOM 2065 C CA . LYS A 1 265 ? -6.184 -6.285 31.111 1.00 62.16 265 LYS A CA 1
ATOM 2066 C C . LYS A 1 265 ? -4.836 -6.998 30.988 1.00 62.16 265 LYS A C 1
ATOM 2068 O O . LYS A 1 265 ? -4.215 -6.947 29.935 1.00 62.16 265 LYS A O 1
ATOM 2073 N N . ALA A 1 266 ? -4.451 -7.783 31.993 1.00 69.38 266 ALA A N 1
ATOM 2074 C CA . ALA A 1 266 ? -3.203 -8.543 31.965 1.00 69.38 266 ALA A CA 1
ATOM 2075 C C . ALA A 1 266 ? -3.160 -9.593 30.835 1.00 69.38 266 ALA A C 1
ATOM 2077 O O . ALA A 1 266 ? -2.091 -9.907 30.307 1.00 69.38 266 ALA A O 1
ATOM 2078 N N . LYS A 1 267 ? -4.312 -10.159 30.447 1.00 66.94 267 LYS A N 1
ATOM 2079 C CA . LYS A 1 267 ? -4.407 -11.081 29.306 1.00 66.94 267 LYS A CA 1
ATOM 2080 C C . LYS A 1 267 ? -4.259 -10.345 27.972 1.00 66.94 267 LYS A C 1
ATOM 2082 O O . LYS A 1 267 ? -3.575 -10.859 27.092 1.00 66.94 267 LYS A O 1
ATOM 2087 N N . LEU A 1 268 ? -4.846 -9.156 27.842 1.00 56.69 268 LEU A N 1
ATOM 2088 C CA . LEU A 1 268 ? -4.682 -8.268 26.686 1.00 56.69 268 LEU A CA 1
ATOM 2089 C C . LEU A 1 268 ? -3.224 -7.829 26.512 1.00 56.69 268 LEU A C 1
ATOM 2091 O O . LEU A 1 268 ? -2.685 -7.975 25.418 1.00 56.69 268 LEU A O 1
ATOM 2095 N N . ASP A 1 269 ? -2.550 -7.430 27.592 1.00 61.72 269 ASP A N 1
ATOM 2096 C CA . ASP A 1 269 ? -1.129 -7.064 27.560 1.00 61.72 269 ASP A CA 1
ATOM 2097 C C . ASP A 1 269 ? -0.244 -8.260 27.189 1.00 61.72 269 ASP A C 1
ATOM 2099 O O . ASP A 1 269 ? 0.675 -8.143 26.380 1.00 61.72 269 ASP A O 1
ATOM 2103 N N . LYS A 1 270 ? -0.555 -9.460 27.701 1.00 60.41 270 LYS A N 1
ATOM 2104 C CA . LYS A 1 270 ? 0.139 -10.691 27.294 1.00 60.41 270 LYS A CA 1
ATOM 2105 C C . LYS A 1 270 ? -0.100 -11.052 25.835 1.00 60.41 270 LYS A C 1
ATOM 2107 O O . LYS A 1 270 ? 0.818 -11.563 25.211 1.00 60.41 270 LYS A O 1
ATOM 2112 N N . ILE A 1 271 ? -1.285 -10.810 25.278 1.00 53.81 271 ILE A N 1
ATOM 2113 C CA . ILE A 1 271 ? -1.553 -11.034 23.849 1.00 53.81 271 ILE A CA 1
ATOM 2114 C C . ILE A 1 271 ? -0.809 -9.991 23.005 1.00 53.81 271 ILE A C 1
ATOM 2116 O O . ILE A 1 271 ? -0.193 -10.356 22.003 1.00 53.81 271 ILE A O 1
ATOM 2120 N N . ALA A 1 272 ? -0.786 -8.730 23.442 1.00 49.66 272 ALA A N 1
ATOM 2121 C CA . ALA A 1 272 ? -0.020 -7.662 22.806 1.00 49.66 272 ALA A CA 1
ATOM 2122 C C . ALA A 1 272 ? 1.490 -7.970 22.792 1.00 49.66 272 ALA A C 1
ATOM 2124 O O . ALA A 1 272 ? 2.135 -7.826 21.754 1.00 49.66 272 ALA A O 1
ATOM 2125 N N . HIS A 1 273 ? 2.039 -8.485 23.898 1.00 51.19 273 HIS A N 1
ATOM 2126 C CA . HIS A 1 273 ? 3.447 -8.878 23.999 1.00 51.19 273 HIS A CA 1
ATOM 2127 C C . HIS A 1 273 ? 3.768 -10.216 23.312 1.00 51.19 273 HIS A C 1
ATOM 2129 O O . HIS A 1 273 ? 4.780 -10.317 22.624 1.00 51.19 273 HIS A O 1
ATOM 2135 N N . ALA A 1 274 ? 2.913 -11.237 23.423 1.00 48.75 274 ALA A N 1
ATOM 2136 C CA . ALA A 1 274 ? 3.145 -12.548 22.808 1.00 48.75 274 ALA A CA 1
ATOM 2137 C C . ALA A 1 274 ? 3.035 -12.512 21.276 1.00 48.75 274 ALA A C 1
ATOM 2139 O O . ALA A 1 274 ? 3.695 -13.293 20.595 1.00 48.75 274 ALA A O 1
ATOM 2140 N N . GLN A 1 275 ? 2.244 -11.593 20.716 1.00 45.03 275 GLN A N 1
ATOM 2141 C CA . GLN A 1 275 ? 2.130 -11.411 19.263 1.00 45.03 275 GLN A CA 1
ATOM 2142 C C . GLN A 1 275 ? 3.047 -10.305 18.712 1.00 45.03 275 GLN A C 1
ATOM 2144 O O . GLN A 1 275 ? 3.155 -10.152 17.496 1.00 45.03 275 GLN A O 1
ATOM 2149 N N . GLY A 1 276 ? 3.771 -9.598 19.591 1.00 38.47 276 GLY A N 1
ATOM 2150 C CA . GLY A 1 276 ? 4.966 -8.810 19.263 1.00 38.47 276 GLY A CA 1
ATOM 2151 C C . GLY A 1 276 ? 6.227 -9.661 19.039 1.00 38.47 276 GLY A C 1
ATOM 2152 O O . GLY A 1 276 ? 7.269 -9.128 18.656 1.00 38.47 276 GLY A O 1
ATOM 2153 N N . GLY A 1 277 ? 6.128 -10.987 19.206 1.00 35.59 277 GLY A N 1
ATOM 2154 C CA . GLY A 1 277 ? 7.192 -11.989 19.050 1.00 35.59 277 GLY A CA 1
ATOM 2155 C C . GLY A 1 277 ? 7.702 -12.218 17.621 1.00 35.59 277 GLY A C 1
ATOM 2156 O O . GLY A 1 277 ? 7.921 -13.353 17.211 1.00 35.59 277 GLY A O 1
ATOM 2157 N N . GLY A 1 278 ? 7.898 -11.144 16.860 1.00 37.25 278 GLY A N 1
ATOM 2158 C CA . GLY A 1 278 ? 8.763 -11.111 15.682 1.00 37.25 278 GLY A CA 1
ATOM 2159 C C . GLY A 1 278 ? 9.812 -9.993 15.730 1.00 37.25 278 GLY A C 1
ATOM 2160 O O . GLY A 1 278 ? 10.576 -9.863 14.778 1.00 37.25 278 GLY A O 1
ATOM 2161 N N . ALA A 1 279 ? 9.846 -9.180 16.796 1.00 39.72 279 ALA A N 1
ATOM 2162 C CA . ALA A 1 279 ? 10.742 -8.025 16.902 1.00 39.72 279 ALA A CA 1
ATOM 2163 C C . ALA A 1 279 ? 11.980 -8.241 17.801 1.00 39.72 279 ALA A C 1
ATOM 2165 O O . ALA A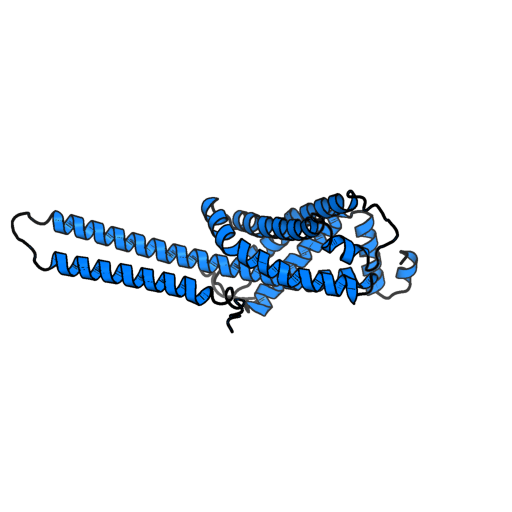 1 279 ? 12.963 -7.531 17.616 1.00 39.72 279 ALA A O 1
ATOM 2166 N N . ASP A 1 280 ? 12.008 -9.262 18.668 1.00 37.50 280 ASP A N 1
ATOM 2167 C CA . ASP A 1 280 ? 13.066 -9.405 19.693 1.00 37.50 280 ASP A CA 1
ATOM 2168 C C . ASP A 1 280 ? 14.044 -10.573 19.439 1.00 37.50 280 ASP A C 1
ATOM 2170 O O . ASP A 1 280 ? 14.608 -11.164 20.357 1.00 37.50 280 ASP A O 1
ATOM 2174 N N . GLY A 1 281 ? 14.272 -10.921 18.170 1.00 32.81 281 GLY A N 1
ATOM 2175 C CA . GLY A 1 281 ? 15.196 -11.988 17.759 1.00 32.81 281 GLY A CA 1
ATOM 2176 C C . GLY A 1 281 ? 16.649 -11.560 17.515 1.00 32.81 281 GLY A C 1
ATOM 2177 O O . GLY A 1 281 ? 17.411 -12.351 16.966 1.00 32.81 281 GLY A O 1
ATOM 2178 N N . VAL A 1 282 ? 17.049 -10.331 17.863 1.00 35.38 282 VAL A N 1
ATOM 2179 C CA . VAL A 1 282 ? 18.446 -9.868 17.735 1.00 35.38 282 VAL A CA 1
ATOM 2180 C C . VAL A 1 282 ? 18.846 -9.052 18.964 1.00 35.38 282 VAL A C 1
ATOM 2182 O O . VAL A 1 282 ? 19.032 -7.842 18.910 1.00 35.38 282 VAL A O 1
ATOM 2185 N N . ALA A 1 283 ? 19.002 -9.734 20.093 1.00 29.47 283 ALA A N 1
ATOM 2186 C CA . ALA A 1 283 ? 19.860 -9.269 21.174 1.00 29.47 283 ALA A CA 1
ATOM 2187 C C . ALA A 1 283 ? 20.877 -10.376 21.445 1.00 29.47 283 ALA A C 1
ATOM 2189 O O . ALA A 1 283 ? 20.640 -11.319 22.200 1.00 29.47 283 ALA A O 1
ATOM 2190 N N . THR A 1 284 ? 22.001 -10.290 20.740 1.00 32.50 284 THR A N 1
ATOM 2191 C CA . THR A 1 284 ? 23.197 -11.092 20.965 1.00 32.50 284 THR A CA 1
ATOM 2192 C C . THR A 1 284 ? 23.606 -10.946 22.424 1.00 32.50 284 THR A C 1
ATOM 2194 O O . THR A 1 284 ? 24.119 -9.915 22.856 1.00 32.50 284 THR A O 1
ATOM 2197 N N . ARG A 1 285 ? 23.375 -12.008 23.192 1.00 29.38 285 ARG A N 1
ATOM 2198 C CA . ARG A 1 285 ? 23.967 -12.225 24.505 1.00 29.38 285 ARG A CA 1
ATOM 2199 C C . ARG A 1 285 ? 25.460 -12.494 24.283 1.00 29.38 285 ARG A C 1
ATOM 2201 O O . ARG A 1 285 ? 25.865 -13.638 24.125 1.00 29.38 285 ARG A O 1
ATOM 2208 N N . MET A 1 286 ? 26.266 -11.439 24.190 1.00 30.17 286 MET A N 1
ATOM 2209 C CA . MET A 1 286 ? 27.721 -11.540 24.321 1.00 30.17 286 MET A CA 1
ATOM 2210 C C . MET A 1 286 ? 28.063 -11.251 25.776 1.00 30.17 286 MET A C 1
ATOM 2212 O O . MET A 1 286 ? 28.149 -10.105 26.204 1.00 30.17 286 MET A O 1
ATOM 2216 N N . GLY A 1 287 ? 28.189 -12.330 26.534 1.00 32.50 287 GLY A N 1
ATOM 2217 C CA . GLY A 1 287 ? 28.783 -12.348 27.856 1.00 32.50 287 GLY A CA 1
ATOM 2218 C C . GLY A 1 287 ? 29.420 -13.712 28.021 1.00 32.50 287 GLY A C 1
ATOM 2219 O O . GLY A 1 287 ? 28.699 -14.657 28.318 1.00 32.50 287 GLY A O 1
ATOM 2220 N N . TYR A 1 288 ? 30.697 -13.804 27.653 1.00 36.03 288 TYR A N 1
ATOM 2221 C CA . TYR A 1 288 ? 31.829 -14.366 28.397 1.00 36.03 288 TYR A CA 1
ATOM 2222 C C . TYR A 1 288 ? 33.103 -14.090 27.594 1.00 36.03 288 TYR A C 1
ATOM 2224 O O . TYR A 1 288 ? 33.065 -14.276 26.357 1.00 36.03 288 TYR A O 1
#

Radius of gyration: 26.96 Å; chains: 1; bounding box: 64×34×92 Å